Protein AF-A0A7W0TMD5-F1 (afdb_monomer_lite)

pLDDT: mean 91.56, std 9.15, range [47.81, 98.81]

Secondary structure (DSSP, 8-state):
---EEEEEEEEEEEEEEETTEEEEEEEEEEEEEETTEEEEEEEEEEEE-TTS-EEEEEEEEEEEETTEEEE-TT-EEBTTTB--EEEE-SS--TT-EE-S-EETTTEEEEEEEEEEEEEEEETTEEEEEEEEEEEEETTS-EEEEEEETTTEEEEEEETTS--EEE----TTTTPPPSPPPHHHHHHHHHHHHHHHHHHTT-HHHHHHHHHHHHHHHHHHHTTT--HHHHHHHHHHHHHHHHHHHTT-HHHHHHHHHHHHHHHHHHHTTTS-HHHHHHHHHHHHHHHHHHHHHTT-HHHHHHHHHHHHHHHHHHGGGS-HHHHHHHHHHHHHHHHHHHHT-HHHHHHHHHHHHHHHTT-

Foldseek 3Di:
DAKAKAKAWFPDWDWDDAPNDTATWTWIWIWIDDPNFTQKIKTWTWDADPLGWIWTQFIAMFGDDLLDGPDRQRGDGDPPQHHIWTLGDSDDDQQDWTWRDDRPPRWTKIKGWHDQFDWDQDQVGIFGRWIWIWMATNVRWIKIWIQTVQAGTAWIGGPVDPRIHGGHPDPPVLADEDADPPLLVLQQPCLVVQLVCLVVLVLVSNVVSLVVNVVSLVVVVVVPGGPVLNVQLVVLSVQLCVCSVVSPSLSNNVSSLSRNVSSLVSCSNHDPLLVSLLSNLLSLLSQLLSCLVVLSLSSLSRSLVVNVSSCSRHLVVDDPVLSVQLVVLSVQSNVCSVVSVSVSNNVSSVSNNVSSVVD

Structure (mmCIF, N/CA/C/O backbone):
data_AF-A0A7W0TMD5-F1
#
_entry.id   AF-A0A7W0TMD5-F1
#
loop_
_atom_site.group_PDB
_atom_site.id
_atom_site.type_symbol
_atom_site.label_atom_id
_atom_site.label_alt_id
_atom_site.label_comp_id
_atom_site.label_asym_id
_atom_site.label_entity_id
_atom_site.label_seq_id
_atom_site.pdbx_PDB_ins_code
_atom_site.Cartn_x
_atom_site.Cartn_y
_atom_site.Cartn_z
_atom_site.occupancy
_atom_site.B_iso_or_equiv
_atom_site.auth_seq_id
_atom_site.auth_comp_id
_atom_site.auth_asym_id
_atom_site.auth_atom_id
_atom_site.pdbx_PDB_model_num
ATOM 1 N N . MET A 1 1 ? -5.558 -6.470 -11.124 1.00 47.81 1 MET A N 1
ATOM 2 C CA . MET A 1 1 ? -5.382 -7.074 -9.778 1.00 47.81 1 MET A CA 1
ATOM 3 C C . MET A 1 1 ? -6.655 -6.779 -9.000 1.00 47.81 1 MET A C 1
ATOM 5 O O . MET A 1 1 ? -7.232 -5.728 -9.241 1.00 47.81 1 MET A O 1
ATOM 9 N N . ALA A 1 2 ? -7.114 -7.673 -8.121 1.00 64.50 2 ALA A N 1
ATOM 10 C CA . ALA A 1 2 ? -8.261 -7.370 -7.259 1.00 64.50 2 ALA A CA 1
ATOM 11 C C . ALA A 1 2 ? -7.989 -6.123 -6.393 1.00 64.50 2 ALA A C 1
ATOM 13 O O . ALA A 1 2 ? -6.827 -5.748 -6.212 1.00 64.50 2 ALA A O 1
ATOM 14 N N . LEU A 1 3 ? -9.053 -5.502 -5.880 1.00 73.88 3 LEU A N 1
ATOM 15 C CA . LEU A 1 3 ? -8.965 -4.416 -4.907 1.00 73.88 3 LEU A CA 1
ATOM 16 C C . LEU A 1 3 ? -8.062 -4.844 -3.732 1.00 73.88 3 LEU A C 1
ATOM 18 O O . LEU A 1 3 ? -8.216 -5.941 -3.189 1.00 73.88 3 LEU A O 1
ATOM 22 N N . ARG A 1 4 ? -7.092 -4.003 -3.371 1.00 78.31 4 ARG A N 1
ATOM 23 C CA . ARG A 1 4 ? -6.133 -4.222 -2.277 1.00 78.31 4 ARG A CA 1
ATOM 24 C C . ARG A 1 4 ? -6.164 -3.015 -1.363 1.00 78.31 4 ARG A C 1
ATOM 26 O O . ARG A 1 4 ? -5.978 -1.906 -1.845 1.00 78.31 4 ARG A O 1
ATOM 33 N N . HIS A 1 5 ? -6.302 -3.231 -0.061 1.00 81.81 5 HIS A N 1
ATOM 34 C CA . HIS A 1 5 ? -6.167 -2.169 0.932 1.00 81.81 5 HIS A CA 1
ATOM 35 C C . HIS A 1 5 ? -4.928 -2.396 1.791 1.00 81.81 5 HIS A C 1
ATOM 37 O O . HIS A 1 5 ? -4.563 -3.527 2.112 1.00 81.81 5 HIS A O 1
ATOM 43 N N . GLU A 1 6 ? -4.282 -1.308 2.179 1.00 83.31 6 GLU A N 1
ATOM 44 C CA . GLU A 1 6 ? -3.182 -1.304 3.129 1.00 83.31 6 GLU A CA 1
ATOM 45 C C . GLU A 1 6 ? -3.509 -0.358 4.275 1.00 83.31 6 GLU A C 1
ATOM 47 O O . GLU A 1 6 ? -3.942 0.766 4.045 1.00 83.31 6 GLU A O 1
ATOM 52 N N . ILE A 1 7 ? -3.268 -0.812 5.504 1.00 85.31 7 ILE A N 1
ATOM 53 C CA . ILE A 1 7 ? -3.429 -0.008 6.714 1.00 85.31 7 ILE A CA 1
ATOM 54 C C . ILE A 1 7 ? -2.076 0.020 7.408 1.00 85.31 7 ILE A C 1
ATOM 56 O O . ILE A 1 7 ? -1.531 -1.027 7.753 1.00 85.31 7 ILE A O 1
ATOM 60 N N . THR A 1 8 ? -1.503 1.207 7.578 1.00 86.50 8 THR A N 1
ATOM 61 C CA . THR A 1 8 ? -0.193 1.385 8.211 1.00 86.50 8 THR A CA 1
ATOM 62 C C . THR A 1 8 ? -0.264 2.462 9.274 1.00 86.50 8 THR A C 1
ATOM 64 O O . THR A 1 8 ? -0.672 3.588 9.008 1.00 86.50 8 THR A O 1
ATOM 67 N N . LEU A 1 9 ? 0.188 2.140 10.484 1.00 87.69 9 LEU A N 1
ATOM 68 C CA . LEU A 1 9 ? 0.349 3.140 11.529 1.00 87.69 9 LEU A CA 1
ATOM 69 C C . LEU A 1 9 ? 1.502 4.084 11.162 1.00 87.69 9 LEU A C 1
ATOM 71 O O . LEU A 1 9 ? 2.642 3.648 10.998 1.00 87.69 9 LEU A O 1
ATOM 75 N N . LEU A 1 10 ? 1.215 5.379 11.068 1.00 89.69 10 LEU A N 1
ATOM 76 C CA . LEU A 1 10 ? 2.234 6.398 10.868 1.00 89.69 10 LEU A CA 1
ATOM 77 C C . LEU A 1 10 ? 2.917 6.736 12.203 1.00 89.69 10 LEU A C 1
ATOM 79 O O . LEU A 1 10 ? 2.299 6.660 13.266 1.00 89.69 10 LEU A O 1
ATOM 83 N N . PRO A 1 11 ? 4.184 7.179 12.177 1.00 84.44 11 PRO A N 1
ATOM 84 C CA . PRO A 1 11 ? 4.901 7.577 13.390 1.00 84.44 11 PRO A CA 1
ATOM 85 C C . PRO A 1 11 ? 4.429 8.924 13.977 1.00 84.44 11 PRO A C 1
ATOM 87 O O . PRO A 1 11 ? 4.961 9.392 14.986 1.00 84.44 11 PRO A O 1
ATOM 90 N N . GLU A 1 12 ? 3.467 9.584 13.332 1.00 89.44 12 GLU A N 1
ATOM 91 C CA . GLU A 1 12 ? 2.898 10.858 13.760 1.00 89.44 12 GLU A CA 1
ATOM 92 C C . GLU A 1 12 ? 1.835 10.681 14.855 1.00 89.44 12 GLU A C 1
ATOM 94 O O . GLU A 1 12 ? 1.090 9.703 14.892 1.00 89.44 12 GLU A O 1
ATOM 99 N N . ILE A 1 13 ? 1.741 11.691 15.721 1.00 95.19 13 ILE A N 1
ATOM 100 C CA . ILE A 1 13 ? 0.617 11.898 16.631 1.00 95.19 13 ILE A CA 1
ATOM 101 C C . ILE A 1 13 ? -0.061 13.210 16.246 1.00 95.19 13 ILE A C 1
ATOM 103 O O . ILE A 1 13 ? 0.602 14.249 16.181 1.00 95.19 13 ILE A O 1
ATOM 107 N N . LYS A 1 14 ? -1.382 13.179 16.052 1.00 96.88 14 LYS A N 1
ATOM 108 C CA . LYS A 1 14 ? -2.195 14.376 15.813 1.00 96.88 14 LYS A CA 1
ATOM 109 C C . LYS A 1 14 ? -2.975 14.718 17.077 1.00 96.88 14 LYS A C 1
ATOM 111 O O . LYS A 1 14 ? -3.795 13.931 17.541 1.00 96.88 14 LYS A O 1
ATOM 116 N N . THR A 1 15 ? -2.735 15.895 17.647 1.00 97.94 15 THR A N 1
ATOM 117 C CA . THR A 1 15 ? -3.524 16.384 18.787 1.00 97.94 15 THR A CA 1
ATOM 118 C C . THR A 1 15 ? -4.788 17.083 18.282 1.00 97.94 15 THR A C 1
ATOM 120 O O . THR A 1 15 ? -4.703 18.043 17.514 1.00 97.94 15 THR A O 1
ATOM 123 N N . ILE A 1 16 ? -5.958 16.624 18.728 1.00 97.69 16 ILE A N 1
ATOM 124 C CA . ILE A 1 16 ? -7.273 17.161 18.354 1.00 97.69 16 ILE A CA 1
ATOM 125 C C . ILE A 1 16 ? -7.963 17.738 19.595 1.00 97.69 16 ILE A C 1
ATOM 127 O O . ILE A 1 16 ? -7.985 17.120 20.661 1.00 97.69 16 ILE A O 1
ATOM 131 N N . GLU A 1 17 ? -8.534 18.940 19.467 1.00 96.88 17 GLU A N 1
ATOM 132 C CA . GLU A 1 17 ? -9.318 19.555 20.540 1.00 96.88 17 GLU A CA 1
ATOM 133 C C . GLU A 1 17 ? -10.761 19.032 20.525 1.00 96.88 17 GLU A C 1
ATOM 135 O O . GLU A 1 17 ? -11.485 19.205 19.547 1.00 96.88 17 GLU A O 1
ATOM 140 N N . TRP A 1 18 ? -11.210 18.466 21.644 1.00 95.06 18 TRP A N 1
ATOM 141 C CA . TRP A 1 18 ? -12.589 18.034 21.851 1.00 95.06 18 TRP A CA 1
ATOM 142 C C . TRP A 1 18 ? -13.105 18.520 23.209 1.00 95.06 18 TRP A C 1
ATOM 144 O O . TRP A 1 18 ? -12.495 18.268 24.245 1.00 95.06 18 TRP A O 1
ATOM 154 N N . GLU A 1 19 ? -14.210 19.272 23.209 1.00 94.44 19 GLU A N 1
ATOM 155 C CA . GLU A 1 19 ? -14.839 19.847 24.416 1.00 94.44 19 GLU A CA 1
ATOM 156 C C . GLU A 1 19 ? -13.867 20.584 25.370 1.00 94.44 19 GLU A C 1
ATOM 158 O O . GLU A 1 19 ? -14.009 20.565 26.596 1.00 94.44 19 GLU A O 1
ATOM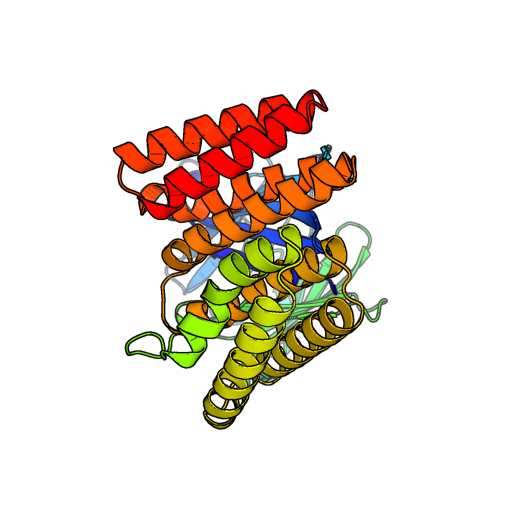 163 N N . GLY A 1 20 ? -12.871 21.279 24.809 1.00 93.88 20 GLY A N 1
ATOM 164 C CA . GLY A 1 20 ? -11.856 22.017 25.570 1.00 93.88 20 GLY A CA 1
ATOM 165 C C . GLY A 1 20 ? -10.752 21.143 26.179 1.00 93.88 20 GLY A C 1
ATOM 166 O O . GLY A 1 20 ? -9.953 21.639 26.979 1.00 93.88 20 GLY A O 1
ATOM 167 N N . GLN A 1 21 ? -10.696 19.861 25.818 1.00 94.50 21 GLN A N 1
ATOM 168 C CA . GLN A 1 21 ? -9.595 18.946 26.102 1.00 94.50 21 GLN A CA 1
ATOM 169 C C . GLN A 1 21 ? -8.766 18.713 24.840 1.00 94.50 21 GLN A C 1
ATOM 171 O O . GLN A 1 21 ? -9.285 18.763 23.732 1.00 94.50 21 GLN A O 1
ATOM 176 N N . GLN A 1 22 ? -7.472 18.465 25.017 1.00 96.94 22 GLN A N 1
ATOM 177 C CA . GLN A 1 22 ? -6.571 18.065 23.938 1.00 96.94 22 GLN A CA 1
ATOM 178 C C . GLN A 1 22 ? -6.421 16.545 24.004 1.00 96.94 22 GLN A C 1
ATOM 180 O O . GLN A 1 22 ? -6.059 16.025 25.063 1.00 96.94 22 GLN A O 1
ATOM 185 N N . VAL A 1 23 ? -6.728 15.856 22.909 1.00 97.69 23 VAL A N 1
ATOM 186 C CA . VAL A 1 23 ? -6.626 14.401 22.790 1.00 97.69 23 VAL A CA 1
ATOM 187 C C . VAL A 1 23 ? -5.563 14.080 21.753 1.00 97.69 23 VAL A C 1
ATOM 189 O O . VAL A 1 23 ? -5.672 14.496 20.602 1.00 97.69 23 VAL A O 1
ATOM 192 N N . ASP A 1 24 ? -4.534 13.350 22.168 1.00 98.06 24 ASP A N 1
ATOM 193 C CA . ASP A 1 24 ? -3.530 12.824 21.250 1.00 98.06 24 ASP A CA 1
ATOM 194 C C . ASP A 1 24 ? -4.100 11.594 20.541 1.00 98.06 24 ASP A C 1
ATOM 196 O O . ASP A 1 24 ? -4.539 10.641 21.188 1.00 98.06 24 ASP A O 1
ATOM 200 N N . THR A 1 25 ? -4.096 11.633 19.212 1.00 98.31 25 THR A N 1
ATOM 201 C CA . THR A 1 25 ? -4.543 10.537 18.351 1.00 98.31 25 THR A CA 1
ATOM 202 C C . THR A 1 25 ? -3.364 9.936 17.605 1.00 98.31 25 THR A C 1
ATOM 204 O O . THR A 1 25 ? -2.443 10.648 17.193 1.00 98.31 25 THR A O 1
ATOM 207 N N . VAL A 1 26 ? -3.391 8.617 17.439 1.00 96.44 26 VAL A N 1
ATOM 208 C CA . VAL A 1 26 ? -2.511 7.936 16.493 1.00 96.44 26 VAL A CA 1
ATOM 209 C C . VAL A 1 26 ? -3.035 8.156 15.080 1.00 96.44 26 VAL A C 1
ATOM 211 O O . VAL A 1 26 ? -4.249 8.215 14.879 1.00 96.44 26 VAL A O 1
ATOM 214 N N . VAL A 1 27 ? -2.122 8.276 14.118 1.00 95.69 27 VAL A N 1
ATOM 215 C CA . VAL A 1 27 ? -2.473 8.442 12.706 1.00 95.69 27 VAL A CA 1
ATOM 216 C C . VAL A 1 27 ? -2.318 7.104 11.994 1.00 95.69 27 VAL A C 1
ATOM 218 O O . VAL A 1 27 ? -1.208 6.588 11.880 1.00 95.69 27 VAL A O 1
ATOM 221 N N . SER A 1 28 ? -3.418 6.538 11.516 1.00 92.75 28 SER A N 1
ATOM 222 C CA . SER A 1 28 ? -3.414 5.376 10.629 1.00 92.75 28 SER A CA 1
ATOM 223 C C . SER A 1 28 ? -3.526 5.863 9.190 1.00 92.75 28 SER A C 1
ATOM 225 O O . SER A 1 28 ? -4.313 6.754 8.910 1.00 92.75 28 SER A O 1
ATOM 227 N N . GLN A 1 29 ? -2.711 5.334 8.285 1.00 93.19 29 GLN A N 1
ATOM 228 C CA . GLN A 1 29 ? -2.860 5.578 6.859 1.00 93.19 29 GLN A CA 1
ATOM 229 C C . GLN A 1 29 ? -3.544 4.380 6.218 1.00 93.19 29 GLN A C 1
ATOM 231 O O . GLN A 1 29 ? -2.963 3.292 6.176 1.00 93.19 29 GLN A O 1
ATOM 236 N N . PHE A 1 30 ? -4.738 4.606 5.691 1.00 91.38 30 PHE A N 1
ATOM 237 C CA . PHE A 1 30 ? -5.419 3.705 4.783 1.00 91.38 30 PHE A CA 1
ATOM 238 C C . PHE A 1 30 ? -5.021 4.036 3.340 1.00 91.38 30 PHE A C 1
ATOM 240 O O . PHE A 1 30 ? -4.861 5.198 2.954 1.00 91.38 30 PHE A O 1
ATOM 247 N N . THR A 1 31 ? -4.785 3.016 2.523 1.00 90.75 31 THR A N 1
ATOM 248 C CA . THR A 1 31 ? -4.547 3.188 1.088 1.00 90.75 31 THR A CA 1
ATOM 249 C C . THR A 1 31 ? -5.240 2.084 0.318 1.00 90.75 31 THR A C 1
ATOM 251 O O . THR A 1 31 ? -4.939 0.907 0.529 1.00 90.75 31 THR A O 1
ATOM 254 N N . ALA A 1 32 ? -6.135 2.464 -0.589 1.00 89.38 32 ALA A N 1
ATOM 255 C CA . ALA A 1 32 ? -6.831 1.543 -1.470 1.00 89.38 32 ALA A CA 1
ATOM 256 C C . ALA A 1 32 ? -6.209 1.545 -2.864 1.00 89.38 32 ALA A C 1
ATOM 258 O O . ALA A 1 32 ? -5.913 2.600 -3.429 1.00 89.38 32 ALA A O 1
ATOM 259 N N . TYR A 1 33 ? -6.059 0.353 -3.434 1.00 85.88 33 TYR A N 1
ATOM 260 C CA . TYR A 1 33 ? -5.551 0.140 -4.778 1.00 85.88 33 TYR A CA 1
ATOM 261 C C . TYR A 1 33 ? -6.511 -0.717 -5.598 1.00 85.88 33 TYR A C 1
ATOM 263 O O . TYR A 1 33 ? -6.947 -1.769 -5.138 1.00 85.88 33 TYR A O 1
ATOM 271 N N . GLY A 1 34 ? -6.761 -0.335 -6.847 1.00 83.69 34 GLY A N 1
ATOM 272 C CA . GLY A 1 34 ? -7.527 -1.113 -7.819 1.00 83.69 34 GLY A CA 1
ATOM 273 C C . GLY A 1 34 ? -6.759 -1.222 -9.124 1.00 83.69 34 GLY A C 1
ATOM 274 O O . GLY A 1 34 ? -6.294 -0.218 -9.658 1.00 83.69 34 GLY A O 1
ATOM 275 N N . ASP A 1 35 ? -6.584 -2.445 -9.628 1.00 78.38 35 ASP A N 1
ATOM 276 C CA . ASP A 1 35 ? -5.813 -2.701 -10.852 1.00 78.38 35 ASP A CA 1
ATOM 277 C C . ASP A 1 35 ? -4.419 -2.043 -10.866 1.00 78.38 35 ASP A C 1
ATOM 279 O O . ASP A 1 35 ? -3.957 -1.552 -11.891 1.00 78.38 35 ASP A O 1
ATOM 283 N N . GLY A 1 36 ? -3.743 -2.055 -9.712 1.00 76.44 36 GLY A N 1
ATOM 284 C CA . GLY A 1 36 ? -2.403 -1.481 -9.544 1.00 76.44 36 GLY A CA 1
ATOM 285 C C . GLY A 1 36 ? -2.378 0.038 -9.353 1.00 76.44 36 GLY A C 1
ATOM 286 O O . GLY A 1 36 ? -1.303 0.601 -9.191 1.00 76.44 36 GLY A O 1
ATOM 287 N N . ARG A 1 37 ? -3.536 0.706 -9.327 1.00 82.94 37 ARG A N 1
ATOM 288 C CA . ARG A 1 37 ? -3.647 2.162 -9.174 1.00 82.94 37 ARG A CA 1
ATOM 289 C C . ARG A 1 37 ? -4.124 2.540 -7.788 1.00 82.94 37 ARG A C 1
ATOM 291 O O . ARG A 1 37 ? -5.027 1.889 -7.276 1.00 82.94 37 ARG A O 1
ATOM 298 N N . VAL A 1 38 ? -3.588 3.622 -7.230 1.00 91.06 38 VAL A N 1
ATOM 299 C CA . VAL A 1 38 ? -4.143 4.246 -6.022 1.00 91.06 38 VAL A CA 1
ATOM 300 C C . VAL A 1 38 ? -5.541 4.776 -6.336 1.00 91.06 38 VAL A C 1
ATOM 302 O O . VAL A 1 38 ? -5.717 5.542 -7.284 1.00 91.06 38 VAL A O 1
ATOM 305 N N . LEU A 1 39 ? -6.518 4.348 -5.545 1.00 92.94 39 LEU A N 1
ATOM 306 C CA . LEU A 1 39 ? -7.898 4.829 -5.578 1.00 92.94 39 LEU A CA 1
ATOM 307 C C . LEU A 1 39 ? -8.149 5.832 -4.456 1.00 92.94 39 LEU A C 1
ATOM 309 O O . LEU A 1 39 ? -8.860 6.810 -4.652 1.00 92.94 39 LEU A O 1
ATOM 313 N N . GLU A 1 40 ? -7.532 5.606 -3.300 1.00 94.19 40 GLU A N 1
ATOM 314 C CA . GLU A 1 40 ? -7.742 6.418 -2.110 1.00 94.19 40 GLU A CA 1
ATOM 315 C C . GLU A 1 40 ? -6.502 6.392 -1.220 1.00 94.19 40 GLU A C 1
ATOM 317 O O . GLU A 1 40 ? -5.851 5.352 -1.073 1.00 94.19 40 GLU A O 1
ATOM 322 N N . VAL A 1 41 ? -6.199 7.531 -0.602 1.00 95.69 41 VAL A N 1
ATOM 323 C CA . VAL A 1 41 ? -5.311 7.621 0.558 1.00 95.69 41 VAL A CA 1
ATOM 324 C C . VAL A 1 41 ? -6.055 8.383 1.648 1.00 95.69 41 VAL A C 1
ATOM 326 O O . VAL A 1 41 ? -6.374 9.556 1.462 1.00 95.69 41 VAL A O 1
ATOM 329 N N . ALA A 1 42 ? -6.272 7.750 2.796 1.00 95.56 42 ALA A N 1
ATOM 330 C CA . ALA A 1 42 ? -6.864 8.393 3.962 1.00 95.56 42 ALA A CA 1
ATOM 331 C C . ALA A 1 42 ? -5.891 8.378 5.147 1.00 95.56 42 ALA A C 1
ATOM 333 O O . ALA A 1 42 ? -5.074 7.466 5.308 1.00 95.56 42 ALA A O 1
ATOM 334 N N . ARG A 1 43 ? -5.927 9.440 5.954 1.00 97.12 43 ARG A N 1
ATOM 335 C CA . ARG A 1 43 ? -5.261 9.514 7.260 1.00 97.12 43 ARG A CA 1
ATOM 336 C C . ARG A 1 43 ? -6.317 9.563 8.350 1.00 97.12 43 ARG A C 1
ATOM 338 O O . ARG A 1 43 ? -6.880 10.626 8.595 1.00 97.12 43 ARG A O 1
ATOM 345 N N . ASP A 1 44 ? -6.511 8.442 9.021 1.00 96.19 44 ASP A N 1
ATOM 346 C CA . ASP A 1 44 ? -7.482 8.236 10.085 1.00 96.19 44 ASP A CA 1
ATOM 347 C C . ASP A 1 44 ? -6.890 8.564 11.461 1.00 96.19 44 ASP A C 1
ATOM 349 O O . ASP A 1 44 ? -5.741 8.219 11.771 1.00 96.19 44 ASP A O 1
ATOM 353 N N . PHE A 1 45 ? -7.684 9.188 12.329 1.00 98.00 45 PHE A N 1
ATOM 354 C CA . PHE A 1 45 ? -7.259 9.617 13.662 1.00 98.00 45 PHE A CA 1
ATOM 355 C C . PHE A 1 45 ? -7.956 8.808 14.755 1.00 98.00 45 PHE A C 1
ATOM 357 O O . PHE A 1 45 ? -9.153 8.969 14.992 1.00 98.00 45 PHE A O 1
ATOM 364 N N . PHE A 1 46 ? -7.205 7.985 15.491 1.00 97.12 46 PHE A N 1
ATOM 365 C CA . PHE A 1 46 ? -7.763 7.136 16.551 1.00 97.12 46 PHE A CA 1
ATOM 366 C C . PHE A 1 46 ? -7.204 7.463 17.937 1.00 97.12 46 PHE A C 1
ATOM 368 O O . PHE A 1 46 ? -6.022 7.765 18.095 1.00 97.12 46 PHE A O 1
ATOM 375 N N . ALA A 1 47 ? -8.029 7.327 18.975 1.00 97.19 47 ALA A N 1
ATOM 376 C CA . ALA A 1 47 ? -7.583 7.313 20.369 1.00 97.19 47 ALA A CA 1
ATOM 377 C C . ALA A 1 47 ? -8.256 6.182 21.151 1.00 97.19 47 ALA A C 1
ATOM 379 O O . ALA A 1 47 ? -9.413 5.845 20.911 1.00 97.19 47 ALA A O 1
ATOM 380 N N . GLN A 1 48 ? -7.540 5.610 22.119 1.00 95.50 48 GLN A N 1
ATOM 381 C CA . GLN A 1 48 ? -8.071 4.567 22.993 1.00 95.50 48 GLN A CA 1
ATOM 382 C C . GLN A 1 48 ? -8.353 5.127 24.390 1.00 95.50 48 GLN A C 1
ATOM 384 O O . GLN A 1 48 ? -7.497 5.770 24.997 1.00 95.50 48 GLN A O 1
ATOM 389 N N . ALA A 1 49 ? -9.557 4.875 24.899 1.00 95.44 49 ALA A N 1
ATOM 390 C CA . ALA A 1 49 ? -9.960 5.246 26.249 1.00 95.44 49 ALA A CA 1
ATOM 391 C C . ALA A 1 49 ? -9.449 4.239 27.298 1.00 95.44 49 ALA A C 1
ATOM 393 O O . ALA A 1 49 ? -9.139 3.090 26.987 1.00 95.44 49 ALA A O 1
ATOM 394 N N . ASP A 1 50 ? -9.424 4.654 28.570 1.00 95.88 50 ASP A N 1
ATOM 395 C CA . ASP A 1 50 ? -8.960 3.830 29.702 1.00 95.88 50 ASP A CA 1
ATOM 396 C C . ASP A 1 50 ? -9.747 2.518 29.887 1.00 95.88 50 ASP A C 1
ATOM 398 O O . ASP A 1 50 ? -9.249 1.571 30.498 1.00 95.88 50 ASP A O 1
ATOM 402 N N . ASP A 1 51 ? -10.989 2.462 29.400 1.00 95.88 51 ASP A N 1
ATOM 403 C CA . ASP A 1 51 ? -11.818 1.255 29.440 1.00 95.88 51 ASP A CA 1
ATOM 404 C C . ASP A 1 51 ? -11.506 0.262 28.310 1.00 95.88 51 ASP A C 1
ATOM 406 O O . ASP A 1 51 ? -12.001 -0.862 28.348 1.00 95.88 51 ASP A O 1
ATOM 410 N N . GLY A 1 52 ? -10.655 0.645 27.353 1.00 94.19 52 GLY A N 1
ATOM 411 C CA . GLY A 1 52 ? -10.253 -0.152 26.197 1.00 94.19 52 GLY A CA 1
ATOM 412 C C . GLY A 1 52 ? -11.021 0.157 24.912 1.00 94.19 52 GLY A C 1
ATOM 413 O O . GLY A 1 52 ? -10.638 -0.364 23.865 1.00 94.19 52 GLY A O 1
ATOM 414 N N . SER A 1 53 ? -12.060 1.002 24.955 1.00 95.06 53 SER A N 1
ATOM 415 C CA . SER A 1 53 ? -12.803 1.396 23.755 1.00 95.06 53 SER A CA 1
ATOM 416 C C . SER A 1 53 ? -11.941 2.271 22.847 1.00 95.06 53 SER A C 1
ATOM 418 O O . SER A 1 53 ? -11.187 3.127 23.318 1.00 95.06 53 SER A O 1
ATOM 420 N N . VAL A 1 54 ? -12.038 2.050 21.539 1.00 95.44 54 VAL A N 1
ATOM 421 C CA . VAL A 1 54 ? -11.327 2.828 20.523 1.00 95.44 54 VAL A CA 1
ATOM 422 C C . VAL A 1 54 ? -12.301 3.810 19.891 1.00 95.44 54 VAL A C 1
ATOM 424 O O . VAL A 1 54 ? -13.418 3.453 19.508 1.00 95.44 54 VAL A O 1
ATOM 427 N N . TRP A 1 55 ? -11.859 5.055 19.801 1.00 97.12 55 TRP A N 1
ATOM 428 C CA . TRP A 1 55 ? -12.617 6.193 19.316 1.00 97.12 55 TRP A CA 1
ATOM 429 C C . TRP A 1 55 ? -11.976 6.747 18.054 1.00 97.12 55 TRP A C 1
ATOM 431 O O . TRP A 1 55 ? -10.757 6.908 17.991 1.00 97.12 55 TRP A O 1
ATOM 441 N N . TYR A 1 56 ? -12.820 7.059 17.083 1.00 97.19 56 TYR A N 1
ATOM 442 C CA . TYR A 1 56 ? -12.474 7.649 15.809 1.00 97.19 56 TYR A CA 1
ATOM 443 C C . TYR A 1 56 ? -12.743 9.152 15.848 1.00 97.19 56 TYR A C 1
ATOM 445 O O . TYR A 1 56 ? -13.838 9.603 16.196 1.00 97.19 56 TYR A O 1
ATOM 453 N N . PHE A 1 57 ? -11.706 9.932 15.568 1.00 98.00 57 PHE A N 1
ATOM 454 C CA . PHE A 1 57 ? -11.710 11.392 15.621 1.00 98.00 57 PHE A CA 1
ATOM 455 C C . PHE A 1 57 ? -11.803 12.029 14.228 1.00 98.00 57 PHE A C 1
ATOM 457 O O . PHE A 1 57 ? -11.770 13.259 14.133 1.00 98.00 57 PHE A O 1
ATOM 464 N N . GLY A 1 58 ? -11.958 11.210 13.189 1.00 97.12 58 GLY A N 1
ATOM 465 C CA . GLY A 1 58 ? -12.119 11.613 11.800 1.00 97.12 58 GLY A CA 1
ATOM 466 C C . GLY A 1 58 ? -10.907 11.292 10.937 1.00 97.12 58 GLY A C 1
ATOM 467 O O . GLY A 1 58 ? -9.972 10.628 11.384 1.00 97.12 58 GLY A O 1
ATOM 468 N N . GLU A 1 59 ? -10.924 11.820 9.723 1.00 96.75 59 GLU A N 1
ATOM 469 C CA . GLU A 1 59 ? -10.012 11.479 8.635 1.00 96.75 59 GLU A CA 1
ATOM 470 C C . GLU A 1 59 ? -9.714 12.678 7.741 1.00 96.75 59 GLU A C 1
ATOM 472 O O . GLU A 1 59 ? -10.535 13.583 7.579 1.00 96.75 59 GLU A O 1
ATOM 477 N N . ASP A 1 60 ? -8.531 12.649 7.132 1.00 97.19 60 ASP A N 1
ATOM 478 C CA . ASP A 1 60 ? -8.202 13.439 5.948 1.00 97.19 60 ASP A CA 1
ATOM 479 C C . ASP A 1 60 ? -8.125 12.481 4.738 1.00 97.19 60 ASP A C 1
ATOM 481 O O . ASP A 1 60 ? -7.191 11.680 4.663 1.00 97.19 60 ASP A O 1
ATOM 485 N N . VAL A 1 61 ? -9.095 12.564 3.818 1.00 96.38 61 VAL A N 1
ATOM 486 C CA . VAL A 1 61 ? -9.284 11.642 2.675 1.00 96.38 61 VAL A CA 1
ATOM 487 C C . VAL A 1 61 ? -8.902 12.308 1.356 1.00 96.38 61 VAL A C 1
ATOM 489 O O . VAL A 1 61 ? -9.290 13.446 1.079 1.00 96.38 61 VAL A O 1
ATOM 492 N N . GLU A 1 62 ? -8.181 11.578 0.512 1.00 97.44 62 GLU A N 1
ATOM 493 C CA . GLU A 1 62 ? -7.856 11.944 -0.864 1.00 97.44 62 GLU A CA 1
ATOM 494 C C . GLU A 1 62 ? -8.327 10.835 -1.814 1.00 97.44 62 GLU A C 1
ATOM 496 O O . GLU A 1 62 ? -7.733 9.756 -1.851 1.00 97.44 62 GLU A O 1
ATOM 501 N N . ASN A 1 63 ? -9.374 11.115 -2.598 1.00 95.62 63 ASN A N 1
ATOM 502 C CA . ASN A 1 63 ? -9.927 10.188 -3.586 1.00 95.62 63 ASN A CA 1
ATOM 503 C C . ASN A 1 63 ? -9.364 10.477 -4.974 1.00 95.62 63 ASN A C 1
ATOM 505 O O . ASN A 1 63 ? -9.336 11.628 -5.424 1.00 95.62 63 ASN A O 1
ATOM 509 N N . TYR A 1 64 ? -8.963 9.426 -5.679 1.00 95.31 64 TYR A N 1
ATOM 510 C CA . TYR A 1 64 ? -8.273 9.518 -6.955 1.00 95.31 64 TYR A CA 1
ATOM 511 C C . TYR A 1 64 ? -9.087 8.890 -8.087 1.00 95.31 64 TYR A C 1
ATOM 513 O O . TYR A 1 64 ? -9.576 7.766 -7.992 1.00 95.31 64 TYR A O 1
ATOM 521 N N . VAL A 1 65 ? -9.173 9.607 -9.207 1.00 93.69 65 VAL A N 1
ATOM 522 C CA . VAL A 1 65 ? -9.678 9.088 -10.482 1.00 93.69 65 VAL A CA 1
ATOM 523 C C . VAL A 1 65 ? -8.592 9.302 -11.518 1.00 93.69 65 VAL A C 1
ATOM 525 O O . VAL A 1 65 ? -8.122 10.423 -11.709 1.00 93.69 65 VAL A O 1
ATOM 528 N N . ASP A 1 66 ? -8.171 8.217 -12.168 1.00 90.81 66 ASP A N 1
ATOM 529 C CA . ASP A 1 66 ? -7.119 8.249 -13.189 1.00 90.81 66 ASP A CA 1
ATOM 530 C C . ASP A 1 66 ? -5.832 8.950 -12.691 1.00 90.81 66 ASP A C 1
ATOM 532 O O . ASP A 1 66 ? -5.232 9.762 -13.390 1.00 90.81 66 ASP A O 1
ATOM 536 N N . GLY A 1 67 ? -5.438 8.684 -11.436 1.00 90.00 67 GLY A N 1
ATOM 537 C CA . GLY A 1 67 ? -4.235 9.247 -10.805 1.00 90.00 67 GLY A CA 1
ATOM 538 C C . GLY A 1 67 ? -4.335 10.723 -10.393 1.00 90.00 67 GLY A C 1
ATOM 539 O O . GLY A 1 67 ? -3.412 11.266 -9.780 1.00 90.00 67 GLY A O 1
ATOM 540 N N . VAL A 1 68 ? -5.455 11.385 -10.683 1.00 93.19 68 VAL A N 1
ATOM 541 C CA . VAL A 1 68 ? -5.724 12.779 -10.317 1.00 93.19 68 VAL A CA 1
ATOM 542 C C . VAL A 1 68 ? -6.588 12.818 -9.063 1.00 93.19 68 VAL A C 1
ATOM 544 O O . VAL A 1 68 ? -7.549 12.062 -8.952 1.00 93.19 68 VAL A O 1
ATOM 547 N N . LEU A 1 69 ? -6.267 13.724 -8.132 1.00 95.00 69 LEU A N 1
ATOM 548 C CA . LEU A 1 69 ? -7.129 14.009 -6.984 1.00 95.00 69 LEU A CA 1
ATOM 549 C C . LEU A 1 69 ? -8.484 14.519 -7.494 1.00 95.00 69 LEU A C 1
ATOM 551 O O . LEU A 1 69 ? -8.566 15.622 -8.041 1.00 95.00 69 LEU A O 1
ATOM 555 N N . ASP A 1 70 ? -9.526 13.719 -7.317 1.00 96.69 70 ASP A N 1
ATOM 556 C CA . ASP A 1 70 ? -10.886 14.040 -7.741 1.00 96.69 70 ASP A CA 1
ATOM 557 C C . ASP A 1 70 ? -11.599 14.870 -6.671 1.00 96.69 70 ASP A C 1
ATOM 559 O O . ASP A 1 70 ? -12.096 15.969 -6.935 1.00 96.69 70 ASP A O 1
ATOM 563 N N . ASN A 1 71 ? -11.601 14.373 -5.434 1.00 96.06 71 ASN A N 1
ATOM 564 C CA . ASN A 1 71 ? -12.259 15.014 -4.305 1.00 96.06 71 ASN A CA 1
ATOM 565 C C . ASN A 1 71 ? -11.618 14.596 -2.967 1.00 96.06 71 ASN A C 1
ATOM 567 O O . ASN A 1 71 ? -10.696 13.785 -2.918 1.00 96.06 71 ASN A O 1
ATOM 571 N N . THR A 1 72 ? -12.114 15.188 -1.883 1.00 96.44 72 THR A N 1
ATOM 572 C CA . THR A 1 72 ? -11.748 14.844 -0.499 1.00 96.44 72 THR A CA 1
ATOM 573 C C . THR A 1 72 ? -12.993 14.458 0.304 1.00 96.44 72 THR A C 1
ATOM 575 O O . THR A 1 72 ? -13.074 14.740 1.504 1.00 96.44 72 THR A O 1
ATOM 578 N N . ASP A 1 73 ? -14.019 13.939 -0.379 1.00 92.81 73 ASP A N 1
ATOM 579 C CA . ASP A 1 73 ? -15.248 13.465 0.254 1.00 92.81 73 ASP A CA 1
ATOM 580 C C . ASP A 1 73 ? -14.893 12.336 1.233 1.00 92.81 73 ASP A C 1
ATOM 582 O O . ASP A 1 73 ? -13.984 11.554 0.973 1.00 92.81 73 ASP A O 1
ATOM 586 N N . GLY A 1 74 ? -15.556 12.315 2.389 1.00 90.19 74 GLY A N 1
ATOM 587 C CA . GLY A 1 74 ? -15.132 11.531 3.556 1.00 90.19 74 GLY A CA 1
ATOM 588 C C . GLY A 1 74 ? -14.434 12.398 4.603 1.00 90.19 74 GLY A C 1
ATOM 589 O O . GLY A 1 74 ? -14.784 12.336 5.763 1.00 90.19 74 GLY A O 1
ATOM 590 N N . THR A 1 75 ? -13.600 13.375 4.223 1.00 96.06 75 THR A N 1
ATOM 591 C CA . THR A 1 75 ? -12.844 14.190 5.203 1.00 96.06 75 THR A CA 1
ATOM 592 C C . THR A 1 75 ? -13.726 14.865 6.266 1.00 96.06 75 THR A C 1
ATOM 594 O O . THR A 1 75 ? -14.513 15.776 5.969 1.00 96.06 75 THR A O 1
ATOM 597 N N . TRP A 1 76 ? -13.503 14.524 7.535 1.00 97.00 76 TRP A N 1
ATOM 598 C CA . TRP A 1 76 ? -14.158 15.144 8.686 1.00 97.00 76 TRP A CA 1
ATOM 599 C C . TRP A 1 76 ? -13.251 15.139 9.918 1.00 97.00 76 TRP A C 1
ATOM 601 O O . TRP A 1 76 ? -12.353 14.316 10.041 1.00 97.00 76 TRP A O 1
ATOM 611 N N . LEU A 1 77 ? -13.464 16.070 10.855 1.00 97.38 77 LEU A N 1
ATOM 612 C CA . LEU A 1 77 ? -12.688 16.113 12.099 1.00 97.38 77 LEU A CA 1
ATOM 613 C C . LEU A 1 77 ? -13.562 16.372 13.327 1.00 97.38 77 LEU A C 1
ATOM 615 O O . LEU A 1 77 ? -14.362 17.318 13.368 1.00 97.38 77 LEU A O 1
ATOM 619 N N . ALA A 1 78 ? -13.347 15.583 14.376 1.00 96.75 78 ALA A N 1
ATOM 620 C CA . ALA A 1 78 ? -13.943 15.798 15.684 1.00 96.75 78 ALA A CA 1
ATOM 621 C C . ALA A 1 78 ? -13.634 17.211 16.218 1.00 96.75 78 ALA A C 1
ATOM 623 O O . ALA A 1 78 ? -12.553 17.767 16.019 1.00 96.75 78 ALA A O 1
ATOM 624 N N . GLY A 1 79 ? -14.617 17.831 16.873 1.00 94.69 79 GLY A N 1
ATOM 625 C CA . GLY A 1 79 ? -14.528 19.201 17.400 1.00 94.69 79 GLY A CA 1
ATOM 626 C C . GLY A 1 79 ? -14.749 20.305 16.364 1.00 94.69 79 GLY A C 1
ATOM 627 O O . GLY A 1 79 ? -15.210 21.390 16.729 1.00 94.69 79 GLY A O 1
ATOM 628 N N . LYS A 1 80 ? -14.497 20.034 15.079 1.00 95.25 80 LYS A N 1
ATOM 629 C CA . LYS A 1 80 ? -14.789 20.947 13.966 1.00 95.25 80 LYS A CA 1
ATOM 630 C C . LYS A 1 80 ? -16.134 20.627 13.318 1.00 95.25 80 LYS A C 1
ATOM 632 O O . LYS A 1 80 ? -16.980 21.514 13.210 1.00 95.25 80 LYS A O 1
ATOM 637 N N . ASP A 1 81 ? -16.307 19.379 12.901 1.00 96.12 81 ASP A N 1
ATOM 638 C CA . ASP A 1 81 ? -17.423 18.942 12.063 1.00 96.12 81 ASP A CA 1
ATOM 639 C C . ASP A 1 81 ? -18.472 18.170 12.888 1.00 96.12 81 ASP A C 1
ATOM 641 O O . ASP A 1 81 ? -19.674 18.291 12.645 1.00 96.12 81 ASP A O 1
ATOM 645 N N . GLY A 1 82 ? -18.047 17.462 13.942 1.00 95.12 82 GLY A N 1
ATOM 646 C CA . GLY A 1 82 ? -18.939 16.716 14.831 1.00 95.12 82 GLY A CA 1
ATOM 647 C C . GLY A 1 82 ? -18.238 16.093 16.043 1.00 95.12 82 GLY A C 1
ATOM 648 O O . GLY A 1 82 ? -17.116 16.487 16.371 1.00 95.12 82 GLY A O 1
ATOM 649 N N . PRO A 1 83 ? -18.907 15.179 16.765 1.00 96.19 83 PRO A N 1
ATOM 650 C CA . PRO A 1 83 ? -18.287 14.417 17.844 1.00 96.19 83 PRO A CA 1
ATOM 651 C C . PRO A 1 83 ? -17.397 13.288 17.305 1.00 96.19 83 PRO A C 1
ATOM 653 O O . PRO A 1 83 ? -17.681 12.780 16.221 1.00 96.19 83 PRO A O 1
ATOM 656 N N . PRO A 1 84 ? -16.381 12.840 18.065 1.00 97.12 84 PRO A N 1
ATOM 657 C CA . PRO A 1 84 ? -15.755 11.554 17.792 1.00 97.12 84 PRO A CA 1
ATOM 658 C C . PRO A 1 84 ? -16.778 10.427 18.007 1.00 97.12 84 PRO A C 1
ATOM 660 O O . PRO A 1 84 ? -17.660 10.534 18.871 1.00 97.12 84 PRO A O 1
ATOM 663 N N . GLY A 1 85 ? -16.658 9.345 17.246 1.00 96.31 85 GLY A N 1
ATOM 664 C CA . GLY A 1 85 ? -17.485 8.149 17.397 1.00 96.31 85 GLY A CA 1
ATOM 665 C C . GLY A 1 85 ? -16.681 6.972 17.929 1.00 96.31 85 GLY A C 1
ATOM 666 O O . GLY A 1 85 ? -15.458 6.945 17.858 1.00 96.31 85 GLY A O 1
ATOM 667 N N . MET A 1 86 ? -17.357 5.992 18.518 1.00 96.06 86 MET A N 1
ATOM 668 C CA . MET A 1 86 ? -16.699 4.762 18.960 1.00 96.06 86 MET A CA 1
ATOM 669 C C . MET A 1 86 ? -16.610 3.815 17.762 1.00 96.06 86 MET A C 1
ATOM 671 O O . MET A 1 86 ? -17.653 3.444 17.235 1.00 96.06 86 MET A O 1
ATOM 675 N N . ILE A 1 87 ? -15.401 3.427 17.351 1.00 93.31 87 ILE A N 1
ATOM 676 C CA . ILE A 1 87 ? -15.177 2.494 16.229 1.00 93.31 87 ILE A CA 1
ATOM 677 C C . ILE A 1 87 ? -15.093 1.043 16.717 1.00 93.31 87 ILE A C 1
ATOM 679 O O . ILE A 1 87 ? -15.610 0.136 16.071 1.00 93.31 87 ILE A O 1
ATOM 683 N N . ALA A 1 88 ? -14.522 0.819 17.908 1.00 92.31 88 ALA A N 1
ATOM 684 C CA . ALA A 1 88 ? -14.437 -0.505 18.519 1.00 92.31 88 ALA A CA 1
ATOM 685 C C . ALA A 1 88 ? -14.788 -0.446 20.018 1.00 92.31 88 ALA A C 1
ATOM 687 O O . ALA A 1 88 ? -14.066 0.190 20.796 1.00 92.31 88 ALA A O 1
ATOM 688 N N . PRO A 1 89 ? -15.881 -1.093 20.464 1.00 94.00 89 PRO A N 1
ATOM 689 C CA . PRO A 1 89 ? -16.222 -1.173 21.882 1.00 94.00 89 PRO A CA 1
ATOM 690 C C . PRO A 1 89 ? -15.232 -2.056 22.655 1.00 94.00 89 PRO A C 1
ATOM 692 O O . PRO A 1 89 ? -14.697 -3.028 22.129 1.00 94.00 89 PRO A O 1
ATOM 695 N N . ALA A 1 90 ? -15.034 -1.754 23.940 1.00 93.31 90 ALA A N 1
ATOM 696 C CA . ALA A 1 90 ? -14.144 -2.525 24.813 1.00 93.31 90 ALA A CA 1
ATOM 697 C C . ALA A 1 90 ? -14.647 -3.950 25.126 1.00 93.31 90 ALA A C 1
ATOM 699 O O . ALA A 1 90 ? -13.850 -4.860 25.341 1.00 93.31 90 ALA A O 1
ATOM 700 N N . ASP A 1 91 ? -15.970 -4.125 25.204 1.00 94.12 91 ASP A N 1
ATOM 701 C CA . ASP A 1 91 ? -16.638 -5.382 25.572 1.00 94.12 91 ASP A CA 1
ATOM 702 C C . ASP A 1 91 ? -17.905 -5.580 24.714 1.00 94.12 91 ASP A C 1
ATOM 704 O O . ASP A 1 91 ? -19.021 -5.433 25.224 1.00 94.12 91 ASP A O 1
ATOM 708 N N . PRO A 1 92 ? -17.756 -5.836 23.397 1.00 94.25 92 PRO A N 1
ATOM 709 C CA . PRO A 1 92 ? -18.888 -5.944 22.478 1.00 94.25 92 PRO A CA 1
ATOM 710 C C . PRO A 1 92 ? -19.843 -7.070 22.870 1.00 94.25 92 PRO A C 1
ATOM 712 O O . PRO A 1 92 ? -19.429 -8.205 23.116 1.00 94.25 92 PRO A O 1
ATOM 715 N N . GLN A 1 93 ? -21.142 -6.784 22.835 1.00 96.88 93 GLN A N 1
ATOM 716 C CA . GLN A 1 93 ? -22.212 -7.764 22.970 1.00 96.88 93 GLN A CA 1
ATOM 717 C C . GLN A 1 93 ? -23.022 -7.856 21.679 1.00 96.88 93 GLN A C 1
ATOM 719 O O . GLN A 1 93 ? -23.261 -6.869 20.987 1.00 96.88 93 GLN A O 1
ATOM 724 N N . VAL A 1 94 ? -23.516 -9.056 21.367 1.00 98.19 94 VAL A N 1
ATOM 725 C CA . VAL A 1 94 ? -24.440 -9.239 20.239 1.00 98.19 94 VAL A CA 1
ATOM 726 C C . VAL A 1 94 ? -25.684 -8.371 20.441 1.00 98.19 94 VAL A C 1
ATOM 728 O O . VAL A 1 94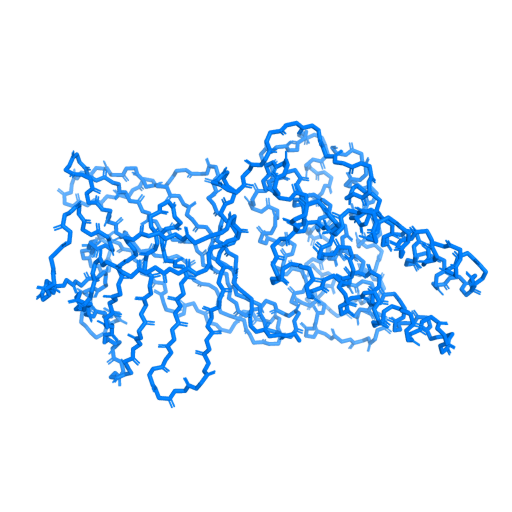 ? -26.370 -8.479 21.461 1.00 98.19 94 VAL A O 1
ATOM 731 N N . GLY A 1 95 ? -26.000 -7.558 19.435 1.00 97.81 95 GLY A N 1
ATOM 732 C CA . GLY A 1 95 ? -27.097 -6.596 19.455 1.00 97.81 95 GLY A CA 1
ATOM 733 C C . GLY A 1 95 ? -26.720 -5.199 19.950 1.00 97.81 95 GLY A C 1
ATOM 734 O O . GLY A 1 95 ? -27.598 -4.336 19.948 1.00 97.81 95 GLY A O 1
ATOM 735 N N . ASP A 1 96 ? -25.467 -4.958 20.348 1.00 97.94 96 ASP A N 1
ATOM 736 C CA . ASP A 1 96 ? -24.978 -3.597 20.569 1.00 97.94 96 ASP A CA 1
ATOM 737 C C . ASP A 1 96 ? -25.079 -2.786 19.277 1.00 97.94 96 ASP A C 1
ATOM 739 O O . ASP A 1 96 ? -24.814 -3.298 18.186 1.00 97.94 96 ASP A O 1
ATOM 743 N N . VAL A 1 97 ? -25.470 -1.518 19.425 1.00 97.31 97 VAL A N 1
ATOM 744 C CA . VAL A 1 97 ? -25.569 -0.557 18.326 1.00 97.31 97 VAL A CA 1
ATOM 745 C C . VAL A 1 97 ? -24.759 0.680 18.673 1.00 97.31 97 VAL A C 1
ATOM 747 O O . VAL A 1 97 ? -24.994 1.313 19.709 1.00 97.31 97 VAL A O 1
ATOM 750 N N . TYR A 1 98 ? -23.832 1.047 17.800 1.00 96.44 98 TYR A N 1
ATOM 751 C CA . TYR A 1 98 ? -22.992 2.232 17.938 1.00 96.44 98 TYR A CA 1
ATOM 752 C C . TYR A 1 98 ? -22.819 2.933 16.589 1.00 96.44 98 TYR A C 1
ATOM 754 O O . TYR A 1 98 ? -23.307 2.461 15.569 1.00 96.44 98 TYR A O 1
ATOM 762 N N . ARG A 1 99 ? -22.228 4.128 16.610 1.00 96.50 99 ARG A N 1
ATOM 763 C CA . ARG A 1 99 ? -22.061 4.976 15.425 1.00 96.50 99 ARG A CA 1
ATOM 764 C C . ARG A 1 99 ? -20.618 5.470 15.385 1.00 96.50 99 ARG A C 1
ATOM 766 O O . ARG A 1 99 ? -20.314 6.398 16.146 1.00 96.50 99 ARG A O 1
ATOM 773 N N . PRO A 1 100 ? -19.741 4.814 14.608 1.00 94.31 100 PRO A N 1
ATOM 774 C CA . PRO A 1 100 ? -18.365 5.264 14.410 1.00 94.31 100 PRO A CA 1
ATOM 775 C C . PRO A 1 100 ? -18.306 6.661 13.804 1.00 94.31 100 PRO A C 1
ATOM 777 O O . PRO A 1 100 ? -17.484 7.478 14.208 1.00 94.31 100 PRO A O 1
ATOM 780 N N . GLU A 1 101 ? -19.277 6.963 12.946 1.00 94.50 101 GLU A N 1
ATOM 781 C CA . GLU A 1 101 ? -19.467 8.269 12.339 1.00 94.50 101 GLU A CA 1
ATOM 782 C C . GLU A 1 101 ? -20.897 8.741 12.585 1.00 94.50 101 GLU A C 1
ATOM 784 O O . GLU A 1 101 ? -21.874 8.036 12.328 1.00 94.50 101 GLU A O 1
ATOM 789 N N . ASN A 1 102 ? -21.058 9.937 13.153 1.00 94.25 102 ASN A N 1
ATOM 790 C CA . ASN A 1 102 ? -22.368 10.395 13.619 1.00 94.25 102 ASN A CA 1
ATOM 791 C C . ASN A 1 102 ? -22.570 11.896 13.409 1.00 94.25 102 ASN A C 1
ATOM 793 O O . ASN A 1 102 ? -22.873 12.643 14.348 1.00 94.25 102 ASN A O 1
ATOM 797 N N . ILE A 1 103 ? -22.418 12.340 12.162 1.00 93.38 103 ILE A N 1
ATOM 798 C CA . ILE A 1 103 ? -22.594 13.730 11.738 1.00 93.38 103 ILE A CA 1
ATOM 799 C C . ILE A 1 103 ? -23.720 13.790 10.689 1.00 93.38 103 ILE A C 1
ATOM 801 O O . ILE A 1 103 ? -23.470 13.796 9.483 1.00 93.38 103 ILE A O 1
ATOM 805 N N . PRO A 1 104 ? -24.998 13.838 11.120 1.00 86.44 104 PRO A N 1
ATOM 806 C CA . PRO A 1 104 ? -26.136 13.731 10.214 1.00 86.44 104 PRO A CA 1
ATOM 807 C C . PRO A 1 104 ? -26.109 14.736 9.057 1.00 86.44 104 PRO A C 1
ATOM 809 O O . PRO A 1 104 ? -26.042 15.947 9.271 1.00 86.44 104 PRO A O 1
ATOM 812 N N . GLY A 1 105 ? -26.253 14.222 7.832 1.00 86.94 105 GLY A N 1
ATOM 813 C CA . GLY A 1 105 ? -26.228 15.018 6.602 1.00 86.94 105 GLY A CA 1
ATOM 814 C C . GLY A 1 105 ? -24.825 15.379 6.111 1.00 86.94 105 GLY A C 1
ATOM 815 O O . GLY A 1 105 ? -24.724 16.142 5.152 1.00 86.94 105 GLY A O 1
ATOM 816 N N . PHE A 1 106 ? -23.784 14.857 6.762 1.00 89.75 106 PHE A N 1
ATOM 817 C CA . PHE A 1 106 ? -22.397 14.991 6.338 1.00 89.75 106 PHE A CA 1
ATOM 818 C C . PHE A 1 106 ? -21.726 13.621 6.227 1.00 89.75 106 PHE A C 1
ATOM 820 O O . PHE A 1 106 ? -21.359 13.234 5.126 1.00 89.75 106 PHE A O 1
ATOM 827 N N . VAL A 1 107 ? -21.666 12.874 7.332 1.00 90.69 107 VAL A N 1
ATOM 828 C CA . VAL A 1 107 ? -21.108 11.520 7.394 1.00 90.69 107 VAL A CA 1
ATOM 829 C C . VAL A 1 107 ? -21.820 10.720 8.494 1.00 90.69 107 VAL A C 1
ATOM 831 O O . VAL A 1 107 ? -22.105 11.249 9.577 1.00 90.69 107 VAL A O 1
ATOM 834 N N . PHE A 1 108 ? -22.226 9.485 8.206 1.00 94.00 108 PHE A N 1
ATOM 835 C CA . PHE A 1 108 ? -23.018 8.678 9.133 1.00 94.00 108 PHE A CA 1
ATOM 836 C C . PHE A 1 108 ? -22.854 7.189 8.863 1.00 94.00 108 PHE A C 1
ATOM 838 O O . PHE A 1 108 ? -23.144 6.727 7.760 1.00 94.00 108 PHE A O 1
ATOM 845 N N . GLU A 1 109 ? -22.562 6.466 9.936 1.00 94.62 109 GLU A N 1
ATOM 846 C CA . GLU A 1 109 ? -22.534 5.013 9.982 1.00 94.62 109 GLU A CA 1
ATOM 847 C C . GLU A 1 109 ? -23.253 4.532 11.244 1.00 94.62 109 GLU A C 1
ATOM 849 O O . GLU A 1 109 ? -23.124 5.107 12.331 1.00 94.62 109 GLU A O 1
ATOM 854 N N . GLU A 1 110 ? -24.025 3.457 11.124 1.00 96.56 110 GLU A N 1
ATOM 855 C CA . GLU A 1 110 ? -24.605 2.757 12.265 1.00 96.56 110 GLU A CA 1
ATOM 856 C C . GLU A 1 110 ? -24.232 1.285 12.222 1.00 96.56 110 GLU A C 1
ATOM 858 O O . GLU A 1 110 ? -24.649 0.545 11.337 1.00 96.56 110 GLU A O 1
ATOM 863 N N . VAL A 1 111 ? -23.491 0.859 13.234 1.00 96.81 111 VAL A N 1
ATOM 864 C CA . VAL A 1 111 ? -22.984 -0.497 13.357 1.00 96.81 111 VAL A CA 1
ATOM 865 C C . VAL A 1 111 ? -23.848 -1.277 14.332 1.00 96.81 111 VAL A C 1
ATOM 867 O O . VAL A 1 111 ? -24.113 -0.817 15.444 1.00 96.81 111 VAL A O 1
ATOM 870 N N . THR A 1 112 ? -24.255 -2.482 13.940 1.00 98.12 112 THR A N 1
ATOM 871 C CA . THR A 1 112 ? -24.922 -3.467 14.793 1.00 98.12 112 THR A CA 1
ATOM 872 C C . THR A 1 112 ? -24.067 -4.720 14.924 1.00 98.12 112 THR A C 1
ATOM 874 O O . THR A 1 112 ? -23.830 -5.430 13.947 1.00 98.12 112 THR A O 1
ATOM 877 N N . VAL A 1 113 ? -23.684 -5.076 16.150 1.00 98.00 113 VAL A N 1
ATOM 878 C CA . VAL A 1 113 ? -22.920 -6.304 16.410 1.00 98.00 113 VAL A CA 1
ATOM 879 C C . VAL A 1 113 ? -23.794 -7.534 16.160 1.00 98.00 113 VAL A C 1
ATOM 881 O O . VAL A 1 113 ? -24.809 -7.747 16.833 1.00 98.00 113 VAL A O 1
ATOM 884 N N . ARG A 1 114 ? -23.393 -8.377 15.205 1.00 97.81 114 ARG A N 1
ATOM 885 C CA . ARG A 1 114 ? -24.104 -9.605 14.815 1.00 97.81 114 ARG A CA 1
ATOM 886 C C . ARG A 1 114 ? -23.529 -10.853 15.480 1.00 97.81 114 ARG A C 1
ATOM 888 O O . ARG A 1 114 ? -24.294 -11.729 15.882 1.00 97.81 114 ARG A O 1
ATOM 895 N N . SER A 1 115 ? -22.210 -10.924 15.636 1.00 97.31 115 SER A N 1
ATOM 896 C CA . SER A 1 115 ? -21.501 -12.038 16.276 1.00 97.31 115 SER A CA 1
ATOM 897 C C . SER A 1 115 ? -20.215 -11.549 16.938 1.00 97.31 115 SER A C 1
ATOM 899 O O . SER A 1 115 ? -19.665 -10.533 16.536 1.00 97.31 115 SER A O 1
ATOM 901 N N . ILE A 1 116 ? -19.734 -12.283 17.943 1.00 96.88 116 ILE A N 1
ATOM 902 C CA . ILE A 1 116 ? -18.460 -12.029 18.651 1.00 96.88 116 ILE A CA 1
ATOM 903 C C . ILE A 1 116 ? -17.608 -13.303 18.775 1.00 96.88 116 ILE A C 1
ATOM 905 O O . ILE A 1 116 ? -16.690 -13.391 19.589 1.00 96.88 116 ILE A O 1
ATOM 909 N N . THR A 1 117 ? -17.974 -14.352 18.037 1.00 96.44 117 THR A N 1
ATOM 910 C CA . THR A 1 117 ? -17.349 -15.680 18.137 1.00 96.44 117 THR A CA 1
ATOM 911 C C . THR A 1 117 ? -16.876 -16.210 16.794 1.00 96.44 117 THR A C 1
ATOM 913 O O . THR A 1 117 ? -16.549 -17.394 16.698 1.00 96.44 117 THR A O 1
ATOM 916 N N . GLU A 1 118 ? -16.859 -15.370 15.759 1.00 95.50 118 GLU A N 1
ATOM 917 C CA . GLU A 1 118 ? -16.446 -15.806 14.433 1.00 95.50 118 GLU A CA 1
ATOM 918 C C . GLU A 1 118 ? -14.994 -16.280 14.457 1.00 95.50 118 GLU A C 1
ATOM 920 O O . GLU A 1 118 ? -14.170 -15.851 15.274 1.00 95.50 118 GLU A O 1
ATOM 925 N N . THR A 1 119 ? -14.698 -17.230 13.579 1.00 93.31 119 THR A N 1
ATOM 926 C CA . THR A 1 119 ? -13.327 -17.645 13.299 1.00 93.31 119 THR A CA 1
ATOM 927 C C . THR A 1 119 ? -13.048 -17.354 11.840 1.00 93.31 119 THR A C 1
ATOM 929 O O . THR A 1 119 ? -13.749 -17.878 10.978 1.00 93.31 119 THR A O 1
ATOM 932 N N . VAL A 1 120 ? -12.040 -16.528 11.583 1.00 87.50 120 VAL A N 1
ATOM 933 C CA . VAL A 1 120 ? -11.617 -16.152 10.230 1.00 87.50 120 VAL A CA 1
ATOM 934 C C . VAL A 1 120 ? -10.258 -16.746 9.905 1.00 87.50 120 VAL A C 1
ATOM 936 O O . VAL A 1 120 ? -9.445 -16.977 10.802 1.00 87.50 120 VAL A O 1
ATOM 939 N N . ASP A 1 121 ? -10.011 -16.995 8.624 1.00 81.81 121 ASP A N 1
ATOM 940 C CA . ASP A 1 121 ? -8.706 -17.441 8.153 1.00 81.81 121 ASP A CA 1
ATOM 941 C C . ASP A 1 121 ? -7.743 -16.250 8.147 1.00 81.81 121 ASP A C 1
ATOM 943 O O . ASP A 1 121 ? -7.793 -15.379 7.283 1.00 81.81 121 ASP A O 1
ATOM 947 N N . GLY A 1 122 ? -6.887 -16.198 9.166 1.00 77.88 122 GLY A N 1
ATOM 948 C CA . GLY A 1 122 ? -5.833 -15.205 9.280 1.00 77.88 122 GLY A CA 1
ATOM 949 C C . GLY A 1 122 ? -4.574 -15.596 8.505 1.00 77.88 122 GLY A C 1
ATOM 950 O O . GLY A 1 122 ? -4.358 -16.777 8.208 1.00 77.88 122 GLY A O 1
ATOM 951 N N . PRO A 1 123 ? -3.679 -14.630 8.249 1.00 72.44 123 PRO A N 1
ATOM 952 C CA . PRO A 1 123 ? -2.384 -14.888 7.620 1.00 72.44 123 PRO A CA 1
ATOM 953 C C . PRO A 1 123 ? -1.567 -15.959 8.362 1.00 72.44 123 PRO A C 1
ATOM 955 O O . PRO A 1 123 ? -0.958 -16.808 7.730 1.00 72.44 123 PRO A O 1
ATOM 958 N N . GLN A 1 124 ? -1.592 -16.018 9.695 1.00 72.00 124 GLN A N 1
ATOM 959 C CA . GLN A 1 124 ? -0.848 -17.033 10.467 1.00 72.00 124 GLN A CA 1
ATOM 960 C C . GLN A 1 124 ? -1.685 -18.276 10.827 1.00 72.00 124 GLN A C 1
ATOM 962 O O . GLN A 1 124 ? -1.258 -19.116 11.624 1.00 72.00 124 GLN A O 1
ATOM 967 N N . GLY A 1 125 ? -2.882 -18.402 10.250 1.00 77.38 125 GLY A N 1
ATOM 968 C CA . GLY A 1 125 ? -3.873 -19.420 10.581 1.00 77.38 125 GLY A CA 1
ATOM 969 C C . GLY A 1 125 ? -5.145 -18.833 11.206 1.00 77.38 125 GLY A C 1
ATOM 970 O O . GLY A 1 125 ? -5.314 -17.616 11.249 1.00 77.38 125 GLY A O 1
ATOM 971 N N . PRO A 1 126 ? -6.063 -19.690 11.687 1.00 87.19 126 PRO A N 1
ATOM 972 C CA . PRO A 1 126 ? -7.382 -19.251 12.131 1.00 87.19 126 PRO A CA 1
ATOM 973 C C . PRO A 1 126 ? -7.331 -18.288 13.327 1.00 87.19 126 PRO A C 1
ATOM 975 O O . PRO A 1 126 ? -6.727 -18.603 14.356 1.00 87.19 126 PRO A O 1
ATOM 978 N N . ILE A 1 127 ? -8.031 -17.158 13.221 1.00 88.25 127 ILE A N 1
ATOM 979 C CA . ILE A 1 127 ? -8.205 -16.161 14.282 1.00 88.25 127 ILE A CA 1
ATOM 980 C C . ILE A 1 127 ? -9.604 -16.333 14.867 1.00 88.25 127 ILE A C 1
ATOM 982 O O . ILE A 1 127 ? -10.602 -16.080 14.196 1.00 88.25 127 ILE A O 1
ATOM 986 N N . SER A 1 128 ? -9.688 -16.777 16.120 1.00 93.62 128 SER A N 1
ATOM 987 C CA . SER A 1 128 ? -10.960 -16.960 16.829 1.00 93.62 128 SER A CA 1
ATOM 988 C C . SER A 1 128 ? -11.390 -15.706 17.585 1.00 93.62 128 SER A C 1
ATOM 990 O O . SER A 1 128 ? -10.541 -15.017 18.149 1.00 93.62 128 SER A O 1
ATOM 992 N N . GLY A 1 129 ? -12.699 -15.507 17.736 1.00 93.69 129 GLY A N 1
ATOM 993 C CA . GLY A 1 129 ? -13.255 -14.392 18.508 1.00 93.69 129 GLY A CA 1
ATOM 994 C C . GLY A 1 129 ? -13.369 -13.109 17.694 1.00 93.69 129 GLY A C 1
ATOM 995 O O . GLY A 1 129 ? -13.355 -12.024 18.266 1.00 93.69 129 GLY A O 1
ATOM 996 N N . ALA A 1 130 ? -13.444 -13.235 16.370 1.00 94.19 130 ALA A N 1
ATOM 997 C CA . ALA A 1 130 ? -13.730 -12.114 15.499 1.00 94.19 130 ALA A CA 1
ATOM 998 C C . ALA A 1 130 ? -15.182 -11.648 15.686 1.00 94.19 130 ALA A C 1
ATOM 1000 O O . ALA A 1 130 ? -16.101 -12.447 15.917 1.00 94.19 130 ALA A O 1
ATOM 1001 N N . MET A 1 131 ? -15.358 -10.333 15.624 1.00 95.31 131 MET A N 1
ATOM 1002 C CA . MET A 1 131 ? -16.639 -9.659 15.728 1.00 95.31 131 MET A CA 1
ATOM 1003 C C . MET A 1 131 ? -17.168 -9.394 14.324 1.00 95.31 131 MET A C 1
ATOM 1005 O O . MET A 1 131 ? -16.550 -8.650 13.573 1.00 95.31 131 MET A O 1
ATOM 1009 N N . LEU A 1 132 ? -18.310 -9.988 13.987 1.00 95.69 132 LEU A N 1
ATOM 1010 C CA . LEU A 1 132 ? -19.059 -9.645 12.780 1.00 95.69 132 LEU A CA 1
ATOM 1011 C C . LEU A 1 132 ? -20.046 -8.541 13.128 1.00 95.69 132 LEU A C 1
ATOM 1013 O O . LEU A 1 132 ? -20.836 -8.683 14.073 1.00 95.69 132 LEU A O 1
ATOM 1017 N N . VAL A 1 133 ? -20.036 -7.483 12.337 1.00 95.75 133 VAL A N 1
ATOM 1018 C CA . VAL A 1 133 ? -20.973 -6.377 12.443 1.00 95.75 133 VAL A CA 1
ATOM 1019 C C . VAL A 1 133 ? -21.666 -6.143 11.110 1.00 95.75 133 VAL A C 1
ATOM 1021 O O . VAL A 1 133 ? -21.084 -6.377 10.060 1.00 95.75 133 VAL A O 1
ATOM 1024 N N . GLU A 1 134 ? -22.911 -5.690 11.185 1.00 96.19 134 GLU A N 1
ATOM 1025 C CA . GLU A 1 134 ? -23.632 -5.122 10.049 1.00 96.19 134 GLU A CA 1
ATOM 1026 C C . GLU A 1 134 ? -23.574 -3.603 10.196 1.00 96.19 134 GLU A C 1
ATOM 1028 O O . GLU A 1 134 ? -23.946 -3.080 11.250 1.00 96.19 134 GLU A O 1
ATOM 1033 N N . GLU A 1 135 ? -23.121 -2.911 9.167 1.00 94.69 135 GLU A N 1
ATOM 1034 C CA . GLU A 1 135 ? -22.969 -1.465 9.125 1.00 94.69 135 GLU A CA 1
ATOM 1035 C C . GLU A 1 135 ? -23.930 -0.860 8.106 1.00 94.69 135 GLU A C 1
ATOM 1037 O O . GLU A 1 135 ? -24.045 -1.328 6.977 1.00 94.69 135 GLU A O 1
ATOM 1042 N N . LEU A 1 136 ? -24.661 0.169 8.527 1.00 94.31 136 LEU A N 1
ATOM 1043 C CA . LEU A 1 136 ? -25.555 0.955 7.688 1.00 94.31 136 LEU A CA 1
ATOM 1044 C C . LEU A 1 136 ? -24.900 2.297 7.369 1.00 94.31 136 LEU A C 1
ATOM 1046 O O . LEU A 1 136 ? -24.724 3.117 8.274 1.00 94.31 136 LEU A O 1
ATOM 1050 N N . LEU A 1 137 ? -24.643 2.541 6.088 1.00 91.75 137 LEU A N 1
ATOM 1051 C CA . LEU A 1 137 ? -24.053 3.778 5.585 1.00 91.75 137 LEU A CA 1
ATOM 1052 C C . LEU A 1 137 ? -25.105 4.875 5.366 1.00 91.75 137 LEU A C 1
ATOM 1054 O O . LEU A 1 137 ? -26.319 4.632 5.313 1.00 91.75 137 LEU A O 1
ATOM 1058 N N . MET A 1 138 ? -24.642 6.117 5.203 1.00 90.12 138 MET A N 1
ATOM 1059 C CA . MET A 1 138 ? -25.496 7.300 5.034 1.00 90.12 138 MET A CA 1
ATOM 1060 C C . MET A 1 138 ? -26.436 7.222 3.815 1.00 90.12 138 MET A C 1
ATOM 1062 O O . MET A 1 138 ? -27.532 7.792 3.843 1.00 90.12 138 MET A O 1
ATOM 1066 N N . ASP A 1 139 ? -26.031 6.536 2.748 1.00 90.56 139 ASP A N 1
ATOM 1067 C CA . ASP A 1 139 ? -26.814 6.359 1.519 1.00 90.56 139 ASP A CA 1
ATOM 1068 C C . ASP A 1 139 ? -27.802 5.174 1.580 1.00 90.56 139 ASP A C 1
ATOM 1070 O O . ASP A 1 139 ? -28.642 5.008 0.688 1.00 90.56 139 ASP A O 1
ATOM 1074 N N . GLY A 1 140 ? -27.769 4.406 2.672 1.00 90.62 140 GLY A N 1
ATOM 1075 C CA . GLY A 1 140 ? -28.610 3.241 2.913 1.00 90.62 140 GLY A CA 1
ATOM 1076 C C . GLY A 1 140 ? -28.016 1.917 2.433 1.00 90.62 140 GLY A C 1
ATOM 1077 O O . GLY A 1 140 ? -28.717 0.903 2.522 1.00 90.62 140 GLY A O 1
ATOM 1078 N N . VAL A 1 141 ? -26.777 1.910 1.932 1.00 90.88 141 VAL A N 1
ATOM 1079 C CA . VAL A 1 141 ? -26.008 0.682 1.705 1.00 90.88 141 VAL A CA 1
ATOM 1080 C C . VAL A 1 141 ? -25.743 -0.002 3.044 1.00 90.88 141 VAL A C 1
ATOM 1082 O O . VAL A 1 141 ? -25.621 0.645 4.086 1.00 90.88 141 VAL A O 1
ATOM 1085 N N . VAL A 1 142 ? -25.741 -1.334 3.009 1.00 91.19 142 VAL A N 1
ATOM 1086 C CA . VAL A 1 142 ? -25.447 -2.176 4.165 1.00 91.19 142 VAL A CA 1
ATOM 1087 C C . VAL A 1 142 ? -24.251 -3.052 3.843 1.00 91.19 142 VAL A C 1
ATOM 1089 O O . VAL A 1 142 ? -24.241 -3.736 2.813 1.00 91.19 142 VAL A O 1
ATOM 1092 N N . GLU A 1 143 ? -23.291 -3.063 4.753 1.00 90.19 143 GLU A N 1
ATOM 1093 C CA . GLU A 1 143 ? -22.060 -3.837 4.658 1.00 90.19 143 GLU A CA 1
ATOM 1094 C C . GLU A 1 143 ? -21.917 -4.757 5.868 1.00 90.19 143 GLU A C 1
ATOM 1096 O O . GLU A 1 143 ? -22.297 -4.410 6.985 1.00 90.19 143 GLU A O 1
ATOM 1101 N N . ASP A 1 144 ? -21.369 -5.946 5.648 1.00 91.81 144 ASP A N 1
ATOM 1102 C CA . ASP A 1 144 ? -20.886 -6.806 6.717 1.00 91.81 144 ASP A CA 1
ATOM 1103 C C . ASP A 1 144 ? -19.381 -6.559 6.888 1.00 91.81 144 ASP A C 1
ATOM 1105 O O . ASP A 1 144 ? -18.593 -6.748 5.958 1.00 91.81 144 ASP A O 1
ATOM 1109 N N . LYS A 1 145 ? -18.968 -6.176 8.098 1.00 90.62 145 LYS A N 1
ATOM 1110 C CA . LYS A 1 145 ? -17.559 -6.001 8.469 1.00 90.62 145 LYS A CA 1
ATOM 1111 C C . LYS A 1 145 ? -17.158 -7.012 9.533 1.00 90.62 145 LYS A C 1
ATOM 1113 O O . LYS A 1 145 ? -17.913 -7.303 10.464 1.00 90.62 145 LYS A O 1
ATOM 1118 N N . ILE A 1 146 ? -15.948 -7.549 9.423 1.00 91.19 146 ILE A N 1
ATOM 1119 C CA . ILE A 1 146 ? -15.351 -8.392 10.458 1.00 91.19 146 ILE A CA 1
ATOM 1120 C C . ILE A 1 146 ? -14.184 -7.659 11.096 1.00 91.19 146 ILE A C 1
ATOM 1122 O O . ILE A 1 146 ? -13.203 -7.344 10.431 1.00 91.19 146 ILE A O 1
ATOM 1126 N N . PHE A 1 147 ? -14.253 -7.493 12.413 1.00 90.50 147 PHE A N 1
ATOM 1127 C CA . PHE A 1 147 ? -13.149 -7.031 13.239 1.00 90.50 147 PHE A CA 1
ATOM 1128 C C . PHE A 1 147 ? -12.472 -8.230 13.907 1.00 90.50 147 PHE A C 1
ATOM 1130 O O . PHE A 1 147 ? -13.092 -8.940 14.705 1.00 90.50 147 PHE A O 1
ATOM 1137 N N . ALA A 1 148 ? -11.202 -8.479 13.599 1.00 89.38 148 ALA A N 1
ATOM 1138 C CA . ALA A 1 148 ? -10.448 -9.600 14.151 1.00 89.38 148 ALA A CA 1
ATOM 1139 C C . ALA A 1 148 ? -9.539 -9.146 15.312 1.00 89.38 148 ALA A C 1
ATOM 1141 O O . ALA A 1 148 ? -8.863 -8.118 15.204 1.00 89.38 148 ALA A O 1
ATOM 1142 N N . PRO A 1 149 ? -9.464 -9.908 16.424 1.00 87.25 149 PRO A N 1
ATOM 1143 C CA . PRO A 1 149 ? -8.538 -9.624 17.513 1.00 87.25 149 PRO A CA 1
ATOM 1144 C C . PRO A 1 149 ? -7.099 -9.458 17.025 1.00 87.25 149 PRO A C 1
ATOM 1146 O O . PRO A 1 149 ? -6.573 -10.310 16.311 1.00 87.25 149 PRO A O 1
ATOM 1149 N N . GLY A 1 150 ? -6.461 -8.366 17.439 1.00 83.50 150 GLY A N 1
ATOM 1150 C CA . GLY A 1 150 ? -5.132 -7.974 16.979 1.00 83.50 150 GLY A CA 1
ATOM 1151 C C . GLY A 1 150 ? -5.183 -7.063 15.756 1.00 83.50 150 GLY A C 1
ATOM 1152 O O . GLY A 1 150 ? -4.541 -6.025 15.791 1.00 83.50 150 GLY A O 1
ATOM 1153 N N . TYR A 1 151 ? -5.964 -7.406 14.730 1.00 82.38 151 TYR A N 1
ATOM 1154 C CA . TYR A 1 151 ? -5.915 -6.748 13.417 1.00 82.38 151 TYR A CA 1
ATOM 1155 C C . TYR A 1 151 ? -6.811 -5.510 13.300 1.00 82.38 151 TYR A C 1
ATOM 1157 O O . TYR A 1 151 ? -6.507 -4.627 12.510 1.00 82.38 151 TYR A O 1
ATOM 1165 N N . GLY A 1 152 ? -7.891 -5.422 14.084 1.00 84.75 152 GLY A N 1
ATOM 1166 C CA . GLY A 1 152 ? -8.914 -4.394 13.867 1.00 84.75 152 GLY A CA 1
ATOM 1167 C C . GLY A 1 152 ? -9.847 -4.810 12.734 1.00 84.75 152 GLY A C 1
ATOM 1168 O O . GLY A 1 152 ? -10.218 -5.983 12.675 1.00 84.75 152 GLY A O 1
ATOM 1169 N N . GLU A 1 153 ? -10.245 -3.876 11.869 1.00 85.31 153 GLU A N 1
ATOM 1170 C CA . GLU A 1 153 ? -11.033 -4.190 10.673 1.00 85.31 153 GLU A CA 1
ATOM 1171 C C . GLU A 1 153 ? -10.239 -5.134 9.760 1.00 85.31 153 GLU A C 1
ATOM 1173 O O . GLU A 1 153 ? -9.138 -4.823 9.321 1.00 85.31 153 GLU A O 1
ATOM 1178 N N . PHE A 1 154 ? -10.770 -6.334 9.542 1.00 82.69 154 PHE A N 1
ATOM 1179 C CA . PHE A 1 154 ? -10.072 -7.434 8.874 1.00 82.69 154 PHE A CA 1
ATOM 1180 C C . PHE A 1 154 ? -10.673 -7.769 7.505 1.00 82.69 154 PHE A C 1
ATOM 1182 O O . PHE A 1 154 ? -9.983 -8.282 6.621 1.00 82.69 154 PHE A O 1
ATOM 1189 N N . MET A 1 155 ? -11.970 -7.513 7.345 1.00 82.19 155 MET A N 1
ATOM 1190 C CA . MET A 1 155 ? -12.722 -7.772 6.124 1.00 82.19 155 MET A CA 1
ATOM 1191 C C . MET A 1 155 ? -13.933 -6.845 6.072 1.00 82.19 155 MET A C 1
ATOM 1193 O O . MET A 1 155 ? -14.599 -6.670 7.094 1.00 82.19 155 MET A O 1
ATOM 1197 N N . ALA A 1 156 ? -14.245 -6.344 4.882 1.00 79.62 156 ALA A N 1
ATOM 1198 C CA . ALA A 1 156 ? -15.481 -5.634 4.582 1.00 79.62 156 ALA A CA 1
ATOM 1199 C C . ALA A 1 156 ? -16.125 -6.254 3.336 1.00 79.62 156 ALA A C 1
ATOM 1201 O O . ALA A 1 156 ? -15.431 -6.629 2.384 1.00 79.62 156 ALA A O 1
ATOM 1202 N N . GLN A 1 157 ? -17.444 -6.416 3.362 1.00 79.56 157 GLN A N 1
ATOM 1203 C CA . GLN A 1 157 ? -18.218 -6.951 2.250 1.00 79.56 157 GLN A CA 1
ATOM 1204 C C . GLN A 1 157 ? -19.549 -6.210 2.127 1.00 79.56 157 GLN A C 1
ATOM 1206 O O . GLN A 1 157 ? -20.368 -6.225 3.045 1.00 79.56 157 GLN A O 1
ATOM 1211 N N . VAL A 1 158 ? -19.821 -5.642 0.955 1.00 74.50 158 VAL A N 1
ATOM 1212 C CA . VAL A 1 158 ? -21.125 -5.037 0.658 1.00 74.50 158 VAL A CA 1
ATOM 1213 C C . VAL A 1 158 ? -22.170 -6.145 0.513 1.00 74.50 158 VAL A C 1
ATOM 1215 O O . VAL A 1 158 ? -22.035 -7.020 -0.331 1.00 74.50 158 VAL A O 1
ATOM 1218 N N . VAL A 1 159 ? -23.266 -6.131 1.277 1.00 66.50 159 VAL A N 1
ATOM 1219 C CA . VAL A 1 159 ? -24.230 -7.261 1.296 1.00 66.50 159 VAL A CA 1
ATOM 1220 C C . VAL A 1 159 ? -24.916 -7.482 -0.064 1.00 66.50 159 VAL A C 1
ATOM 1222 O O . VAL A 1 159 ? -25.370 -8.587 -0.377 1.00 66.50 159 VAL A O 1
ATOM 1225 N N . SER A 1 160 ? -25.025 -6.434 -0.884 1.00 65.19 160 SER A N 1
ATOM 1226 C CA . SER A 1 160 ? -25.617 -6.502 -2.225 1.00 65.19 160 SER A CA 1
ATOM 1227 C C . SER A 1 160 ? -24.641 -6.852 -3.347 1.00 65.19 160 SER A C 1
ATOM 1229 O O . SER A 1 160 ? -25.101 -7.070 -4.471 1.00 65.19 160 SER A O 1
ATOM 1231 N N . GLU A 1 161 ? -23.339 -6.911 -3.074 1.00 60.59 161 GLU A N 1
ATOM 1232 C CA . GLU A 1 161 ? -22.304 -7.156 -4.076 1.00 60.59 161 GLU A CA 1
ATOM 1233 C C . GLU A 1 161 ? -21.383 -8.294 -3.612 1.00 60.59 161 GLU A C 1
ATOM 1235 O O . GLU A 1 161 ? -21.052 -8.420 -2.441 1.00 60.59 161 GLU A O 1
ATOM 1240 N N . ASP A 1 162 ? -20.933 -9.155 -4.526 1.00 56.16 162 ASP A N 1
ATOM 1241 C CA . ASP A 1 162 ? -19.914 -10.168 -4.196 1.00 56.16 162 ASP A CA 1
ATOM 1242 C C . ASP A 1 162 ? -18.502 -9.533 -4.144 1.00 56.16 162 ASP A C 1
ATOM 1244 O O . ASP A 1 162 ? -17.504 -10.182 -4.463 1.00 56.16 162 ASP A O 1
ATOM 1248 N N . GLU A 1 163 ? -18.414 -8.246 -3.793 1.00 54.91 163 GLU A N 1
ATOM 1249 C CA . GLU A 1 163 ? -17.159 -7.532 -3.602 1.00 54.91 163 GLU A CA 1
ATOM 1250 C C . GLU A 1 163 ? -16.712 -7.725 -2.158 1.00 54.91 163 GLU A C 1
ATOM 1252 O O . GLU A 1 163 ? -17.279 -7.178 -1.212 1.00 54.91 163 GLU A O 1
ATOM 1257 N N . LEU A 1 164 ? -15.724 -8.600 -1.998 1.00 54.06 164 LEU A N 1
ATOM 1258 C CA . LEU A 1 164 ? -15.114 -8.893 -0.718 1.00 54.06 164 LEU A CA 1
ATOM 1259 C C . LEU A 1 164 ? -13.742 -8.237 -0.686 1.00 54.06 164 LEU A C 1
ATOM 1261 O O . LEU A 1 164 ? -12.845 -8.594 -1.453 1.00 54.06 164 LEU A O 1
ATOM 1265 N N . VAL A 1 165 ? -13.573 -7.307 0.239 1.00 60.03 165 VAL A N 1
ATOM 1266 C CA . VAL A 1 165 ? -12.282 -6.707 0.542 1.00 60.03 165 VAL A CA 1
ATOM 1267 C C . VAL A 1 165 ? -11.602 -7.590 1.578 1.00 60.03 165 VAL A C 1
ATOM 1269 O O . VAL A 1 165 ? -12.101 -7.735 2.695 1.00 60.03 165 VAL A O 1
ATOM 1272 N N . THR A 1 166 ? -10.480 -8.223 1.216 1.00 60.12 166 THR A N 1
ATOM 1273 C CA . THR A 1 166 ? -9.766 -9.135 2.130 1.00 60.12 166 THR A CA 1
ATOM 1274 C C . THR A 1 166 ? -8.399 -8.602 2.563 1.00 60.12 166 THR A C 1
ATOM 1276 O O . THR A 1 166 ? -7.583 -8.236 1.725 1.00 60.12 166 THR A O 1
ATOM 1279 N N . VAL A 1 167 ? -8.152 -8.734 3.872 1.00 56.41 167 VAL A N 1
ATOM 1280 C CA . VAL A 1 167 ? -6.877 -8.787 4.615 1.00 56.41 167 VAL A CA 1
ATOM 1281 C C . VAL A 1 167 ? -5.997 -7.535 4.612 1.00 56.41 167 VAL A C 1
ATOM 1283 O O . VAL A 1 167 ? -5.184 -7.309 3.720 1.00 56.41 167 VAL A O 1
ATOM 1286 N N . SER A 1 168 ? -6.007 -6.850 5.755 1.00 56.06 168 SER A N 1
ATOM 1287 C CA . SER A 1 168 ? -4.868 -6.076 6.252 1.00 56.06 168 SER A CA 1
ATOM 1288 C C . SER A 1 168 ? -3.736 -7.028 6.664 1.00 56.06 168 SER A C 1
ATOM 1290 O O . SER A 1 168 ? -3.916 -7.863 7.553 1.00 56.06 168 SER A O 1
ATOM 1292 N N . ILE A 1 169 ? -2.554 -6.917 6.047 1.00 60.09 169 ILE A N 1
ATOM 1293 C CA . ILE A 1 169 ? -1.332 -7.522 6.603 1.00 60.09 169 ILE A CA 1
ATOM 1294 C C . ILE A 1 169 ? -0.956 -6.700 7.837 1.00 60.09 169 ILE A C 1
ATOM 1296 O O . ILE A 1 169 ? -0.550 -5.545 7.723 1.00 60.09 169 ILE A O 1
ATOM 1300 N N . GLY A 1 170 ? -1.119 -7.284 9.022 1.00 57.44 170 GLY A N 1
ATOM 1301 C CA . GLY A 1 170 ? -0.910 -6.599 10.290 1.00 57.44 170 GLY A CA 1
ATOM 1302 C C . GLY A 1 170 ? 0.505 -6.820 10.799 1.00 57.44 170 GLY A C 1
ATOM 1303 O O . GLY A 1 170 ? 0.710 -7.621 11.708 1.00 57.44 170 GLY A O 1
ATOM 1304 N N . VAL A 1 171 ? 1.502 -6.121 10.260 1.00 61.44 171 VAL A N 1
ATOM 1305 C CA . VAL A 1 171 ? 2.827 -6.061 10.908 1.00 61.44 171 VAL A CA 1
ATOM 1306 C C . VAL A 1 171 ? 2.695 -5.138 12.126 1.00 61.44 171 VAL A C 1
ATOM 1308 O O . VAL A 1 171 ? 2.262 -4.002 11.943 1.00 61.44 171 VAL A O 1
ATOM 1311 N N . PRO A 1 172 ? 2.983 -5.572 13.373 1.00 66.94 172 PRO A N 1
ATOM 1312 C CA . PRO A 1 172 ? 3.849 -6.691 13.770 1.00 66.94 172 PRO A CA 1
ATOM 1313 C C . PRO A 1 172 ? 3.142 -7.976 14.251 1.00 66.94 172 PRO A C 1
ATOM 1315 O O . PRO A 1 172 ? 3.816 -8.896 14.710 1.00 66.94 172 PRO A O 1
ATOM 1318 N N . LEU A 1 173 ? 1.813 -8.083 14.194 1.00 75.88 173 LEU A N 1
ATOM 1319 C CA . LEU A 1 173 ? 1.083 -9.292 14.625 1.00 75.88 173 LEU A CA 1
ATOM 1320 C C . LEU A 1 173 ? 1.500 -10.528 13.827 1.00 75.88 173 LEU A C 1
ATOM 1322 O O . LEU A 1 173 ? 1.603 -11.625 14.374 1.00 75.88 173 LEU A O 1
ATOM 1326 N N . ASP A 1 174 ? 1.781 -10.316 12.545 1.00 75.69 174 ASP A N 1
ATOM 1327 C CA . ASP A 1 174 ? 2.235 -11.341 11.612 1.00 75.69 174 ASP A CA 1
ATOM 1328 C C . ASP A 1 174 ? 3.749 -11.542 11.612 1.00 75.69 174 ASP A C 1
ATOM 1330 O O . ASP A 1 174 ? 4.253 -12.384 10.860 1.00 75.69 174 ASP A O 1
ATOM 1334 N N . ALA A 1 175 ? 4.479 -10.796 12.446 1.00 81.44 175 ALA A N 1
ATOM 1335 C CA . ALA A 1 175 ? 5.925 -10.851 12.466 1.00 81.44 175 ALA A CA 1
ATOM 1336 C C . ALA A 1 175 ? 6.413 -12.223 12.960 1.00 81.44 175 ALA A C 1
ATOM 1338 O O . ALA A 1 175 ? 6.133 -12.672 14.075 1.00 81.44 175 ALA A O 1
ATOM 1339 N N . VAL A 1 176 ? 7.201 -12.891 12.130 1.00 81.62 176 VAL A N 1
ATOM 1340 C CA . VAL A 1 176 ? 7.995 -14.058 12.473 1.00 81.62 176 VAL A CA 1
ATOM 1341 C C . VAL A 1 176 ? 9.405 -13.581 12.828 1.00 81.62 176 VAL A C 1
ATOM 1343 O O . VAL A 1 176 ? 10.104 -12.944 12.046 1.00 81.62 176 VAL A O 1
ATOM 1346 N N . GLY A 1 177 ? 9.831 -13.857 14.061 1.00 77.88 177 GLY A N 1
ATOM 1347 C CA . GLY A 1 177 ? 11.160 -13.452 14.516 1.00 77.88 177 GLY A CA 1
ATOM 1348 C C . GLY A 1 177 ? 12.287 -14.150 13.742 1.00 77.88 177 GLY A C 1
ATOM 1349 O O . GLY A 1 177 ? 12.139 -15.283 13.286 1.00 77.88 177 GLY A O 1
ATOM 1350 N N . GLY A 1 178 ? 13.452 -13.505 13.681 1.00 85.25 178 GLY A N 1
ATOM 1351 C CA . GLY A 1 178 ? 14.630 -14.007 12.966 1.00 85.25 178 GLY A CA 1
ATOM 1352 C C . GLY A 1 178 ? 14.942 -13.178 11.717 1.00 85.25 178 GLY A C 1
ATOM 1353 O O . GLY A 1 178 ? 14.184 -12.275 11.384 1.00 85.25 178 GLY A O 1
ATOM 1354 N N . PRO A 1 179 ? 16.084 -13.430 11.056 1.00 90.69 179 PRO A N 1
ATOM 1355 C CA . PRO A 1 179 ? 16.436 -12.714 9.835 1.00 90.69 179 PRO A CA 1
ATOM 1356 C C . PRO A 1 179 ? 15.504 -13.099 8.679 1.00 90.69 179 PRO A C 1
ATOM 1358 O O . PRO A 1 179 ? 14.967 -14.210 8.666 1.00 90.69 179 PRO A O 1
ATOM 1361 N N . VAL A 1 180 ? 15.388 -12.213 7.686 1.00 92.75 180 VAL A N 1
ATOM 1362 C CA . VAL A 1 180 ? 14.740 -12.517 6.402 1.00 92.75 180 VAL A CA 1
ATOM 1363 C C . VAL A 1 180 ? 15.412 -13.755 5.779 1.00 92.75 180 VAL A C 1
ATOM 1365 O O . VAL A 1 180 ? 16.642 -13.783 5.657 1.00 92.75 180 VAL A O 1
ATOM 1368 N N . PRO A 1 181 ? 14.656 -14.809 5.418 1.00 95.25 181 PRO A N 1
ATOM 1369 C CA . PRO A 1 181 ? 15.195 -15.958 4.699 1.00 95.25 181 PRO A CA 1
ATOM 1370 C C . PRO A 1 181 ? 15.813 -15.531 3.367 1.00 95.25 181 PRO A C 1
ATOM 1372 O O . PRO A 1 181 ? 15.255 -14.687 2.671 1.00 95.25 181 PRO A O 1
ATOM 1375 N N . ALA A 1 182 ? 16.930 -16.148 2.979 1.00 96.88 182 ALA A N 1
ATOM 1376 C CA . ALA A 1 182 ? 17.629 -15.791 1.742 1.00 96.88 182 ALA A CA 1
ATOM 1377 C C . ALA A 1 182 ? 16.740 -15.960 0.497 1.00 96.88 182 ALA A C 1
ATOM 1379 O O . ALA A 1 182 ? 16.850 -15.199 -0.456 1.00 96.88 182 ALA A O 1
ATOM 1380 N N . GLU A 1 183 ? 15.836 -16.939 0.513 1.00 97.12 183 GLU A N 1
ATOM 1381 C CA . GLU A 1 183 ? 14.856 -17.153 -0.546 1.00 97.12 183 GLU A CA 1
ATOM 1382 C C . GLU A 1 183 ? 13.842 -16.006 -0.647 1.00 97.12 183 GLU A C 1
ATOM 1384 O O . GLU A 1 183 ? 13.481 -15.613 -1.752 1.00 97.12 183 GLU A O 1
ATOM 1389 N N . VAL A 1 184 ? 13.400 -15.454 0.488 1.00 95.25 184 VAL A N 1
ATOM 1390 C CA . VAL A 1 184 ? 12.472 -14.310 0.532 1.00 95.25 184 VAL A CA 1
ATOM 1391 C C . VAL A 1 184 ? 13.170 -13.044 0.056 1.00 95.25 184 VAL A C 1
ATOM 1393 O O . VAL A 1 184 ? 12.629 -12.329 -0.781 1.00 95.25 184 VAL A O 1
ATOM 1396 N N . ASP A 1 185 ? 14.388 -12.806 0.542 1.00 95.69 185 ASP A N 1
ATOM 1397 C CA . ASP A 1 185 ? 15.230 -11.691 0.108 1.00 95.69 185 ASP A CA 1
ATOM 1398 C C . ASP A 1 185 ? 15.461 -11.731 -1.410 1.00 95.69 185 ASP A C 1
ATOM 1400 O O . ASP A 1 185 ? 15.249 -10.743 -2.112 1.00 95.69 185 ASP A O 1
ATOM 1404 N N . GLN A 1 186 ? 15.770 -12.913 -1.953 1.00 97.19 186 GLN A N 1
ATOM 1405 C CA . GLN A 1 186 ? 15.910 -13.110 -3.392 1.00 97.19 186 GLN A CA 1
ATOM 1406 C C . GLN A 1 186 ? 14.614 -12.807 -4.163 1.00 97.19 186 GLN A C 1
ATOM 1408 O O . GLN A 1 186 ? 14.667 -12.144 -5.198 1.00 97.19 186 GLN A O 1
ATOM 1413 N N . LEU A 1 187 ? 13.459 -13.292 -3.693 1.00 96.94 187 LEU A N 1
ATOM 1414 C CA . LEU A 1 187 ? 12.164 -13.049 -4.344 1.00 96.94 187 LEU A CA 1
ATOM 1415 C C . LEU A 1 187 ? 11.782 -11.562 -4.336 1.00 96.94 187 LEU A C 1
ATOM 1417 O O . LEU A 1 187 ? 11.218 -11.076 -5.313 1.00 96.94 187 LEU A O 1
ATOM 1421 N N . ALA A 1 188 ? 12.107 -10.841 -3.263 1.00 95.25 188 ALA A N 1
ATOM 1422 C CA . ALA A 1 188 ? 11.798 -9.421 -3.118 1.00 95.25 188 ALA A CA 1
ATOM 1423 C C . ALA A 1 188 ? 12.705 -8.511 -3.963 1.00 95.25 188 ALA A C 1
ATOM 1425 O O . ALA A 1 188 ? 12.244 -7.494 -4.479 1.00 95.25 188 ALA A O 1
ATOM 1426 N N . THR A 1 189 ? 13.982 -8.867 -4.120 1.00 95.06 189 THR A N 1
ATOM 1427 C CA . THR A 1 189 ? 15.000 -7.979 -4.713 1.00 95.06 189 THR A CA 1
ATOM 1428 C C . THR A 1 189 ? 15.290 -8.262 -6.189 1.00 95.06 189 THR A C 1
ATOM 1430 O O . THR A 1 189 ? 15.636 -7.347 -6.938 1.00 95.06 189 THR A O 1
ATOM 1433 N N . ALA A 1 190 ? 15.085 -9.496 -6.670 1.00 96.06 190 ALA A N 1
ATOM 1434 C CA . ALA A 1 190 ? 15.429 -9.883 -8.044 1.00 96.06 190 ALA A CA 1
ATOM 1435 C C . ALA A 1 190 ? 14.642 -9.137 -9.136 1.00 96.06 190 ALA A C 1
ATOM 1437 O O . ALA A 1 190 ? 15.061 -9.136 -10.297 1.00 96.06 190 ALA A O 1
ATOM 1438 N N . GLY A 1 191 ? 13.518 -8.498 -8.792 1.00 96.19 191 GLY A N 1
ATOM 1439 C CA . GLY A 1 191 ? 12.727 -7.715 -9.740 1.00 96.19 191 GLY A CA 1
ATOM 1440 C C . GLY A 1 191 ? 13.524 -6.588 -10.400 1.00 96.19 191 GLY A C 1
ATOM 1441 O O . GLY A 1 191 ? 13.354 -6.359 -11.594 1.00 96.19 191 GLY A O 1
ATOM 1442 N N . ALA A 1 192 ? 14.440 -5.934 -9.677 1.00 96.44 192 ALA A N 1
ATOM 1443 C CA . ALA A 1 192 ? 15.269 -4.867 -10.241 1.00 96.44 192 ALA A CA 1
ATOM 1444 C C . ALA A 1 192 ? 16.231 -5.392 -11.325 1.00 96.44 192 ALA A C 1
ATOM 1446 O O . ALA A 1 192 ? 16.331 -4.806 -12.406 1.00 96.44 192 ALA A O 1
ATOM 1447 N N . ASP A 1 193 ? 16.880 -6.534 -11.078 1.00 97.88 193 ASP A N 1
ATOM 1448 C CA . ASP A 1 193 ? 17.773 -7.182 -12.046 1.00 97.88 193 ASP A CA 1
ATOM 1449 C C . ASP A 1 193 ? 17.004 -7.713 -13.264 1.00 97.88 193 ASP A C 1
ATOM 1451 O O . ASP A 1 193 ? 17.441 -7.536 -14.405 1.00 97.88 193 ASP A O 1
ATOM 1455 N N . LEU A 1 194 ? 15.834 -8.321 -13.041 1.00 98.44 194 LEU A N 1
ATOM 1456 C CA . LEU A 1 194 ? 14.930 -8.762 -14.108 1.00 98.44 194 LEU A CA 1
ATOM 1457 C C . LEU A 1 194 ? 14.482 -7.591 -14.983 1.00 98.44 194 LEU A C 1
ATOM 1459 O O . LEU A 1 194 ? 14.517 -7.697 -16.208 1.00 98.44 194 LEU A O 1
AT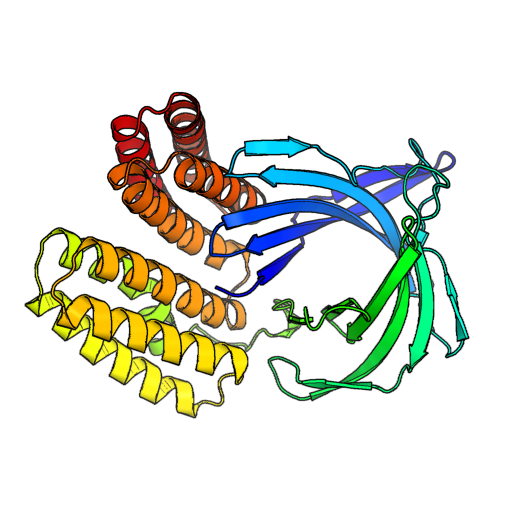OM 1463 N N . PHE A 1 195 ? 14.109 -6.470 -14.366 1.00 98.25 195 PHE A N 1
ATOM 1464 C CA . PHE A 1 195 ? 13.682 -5.261 -15.059 1.00 98.25 195 PHE A CA 1
ATOM 1465 C C . PHE A 1 195 ? 14.778 -4.723 -15.987 1.00 98.25 195 PHE A C 1
ATOM 1467 O O . PHE A 1 195 ? 14.516 -4.388 -17.146 1.00 98.25 195 PHE A O 1
ATOM 1474 N N . VAL A 1 196 ? 16.022 -4.673 -15.498 1.00 97.69 196 VAL A N 1
ATOM 1475 C CA . VAL A 1 196 ? 17.188 -4.240 -16.280 1.00 97.69 196 VAL A CA 1
ATOM 1476 C C . VAL A 1 196 ? 17.499 -5.230 -17.405 1.00 97.69 196 VAL A C 1
ATOM 1478 O O . VAL A 1 196 ? 17.695 -4.815 -18.550 1.00 97.69 196 VAL A O 1
ATOM 1481 N N . ALA A 1 197 ? 17.520 -6.533 -17.113 1.00 98.56 197 ALA A N 1
ATOM 1482 C CA . ALA A 1 197 ? 17.812 -7.572 -18.099 1.00 98.56 197 ALA A CA 1
ATOM 1483 C C . ALA A 1 197 ? 16.769 -7.608 -19.228 1.00 98.56 197 ALA A C 1
ATOM 1485 O O . ALA A 1 197 ? 17.138 -7.676 -20.403 1.00 98.56 197 ALA A O 1
ATOM 1486 N N . ALA A 1 198 ? 15.482 -7.495 -18.890 1.00 98.44 198 ALA A N 1
ATOM 1487 C CA . ALA A 1 198 ? 14.388 -7.434 -19.854 1.00 98.44 198 ALA A CA 1
ATOM 1488 C C . ALA A 1 198 ? 14.485 -6.191 -20.749 1.00 98.44 198 ALA A C 1
ATOM 1490 O O . ALA A 1 198 ? 14.421 -6.314 -21.972 1.00 98.44 198 ALA A O 1
ATOM 1491 N N . GLY A 1 199 ? 14.734 -5.009 -20.170 1.00 97.25 199 GLY A N 1
ATOM 1492 C CA . GLY A 1 199 ? 14.926 -3.770 -20.934 1.00 97.25 199 GLY A CA 1
ATOM 1493 C C . GLY A 1 199 ? 16.128 -3.820 -21.889 1.00 97.25 199 GLY A C 1
ATOM 1494 O O . GLY A 1 199 ? 16.102 -3.220 -22.964 1.00 97.25 199 GLY A O 1
ATOM 1495 N N . ALA A 1 200 ? 17.167 -4.585 -21.542 1.00 98.06 200 ALA A N 1
ATOM 1496 C CA . ALA A 1 200 ? 18.323 -4.841 -22.402 1.00 98.06 200 ALA A CA 1
ATOM 1497 C C . ALA A 1 200 ? 18.113 -5.987 -23.416 1.00 98.06 200 ALA A C 1
ATOM 1499 O O . ALA A 1 200 ? 19.017 -6.261 -24.210 1.00 98.06 200 ALA A O 1
ATOM 1500 N N . ALA A 1 201 ? 16.952 -6.653 -23.392 1.00 98.06 201 ALA A N 1
ATOM 1501 C CA . ALA A 1 201 ? 16.661 -7.884 -24.128 1.00 98.06 201 ALA A CA 1
ATOM 1502 C C . ALA A 1 201 ? 17.689 -9.011 -23.879 1.00 98.06 201 ALA A C 1
ATOM 1504 O O . ALA A 1 201 ? 17.975 -9.824 -24.764 1.00 98.06 201 ALA A O 1
ATOM 1505 N N . ASP A 1 202 ? 18.262 -9.073 -22.671 1.00 98.62 202 ASP A N 1
ATOM 1506 C CA . ASP A 1 202 ? 19.134 -10.167 -22.236 1.00 98.62 202 ASP A CA 1
ATOM 1507 C C . ASP A 1 202 ? 18.292 -11.340 -21.715 1.00 98.62 202 ASP A C 1
ATOM 1509 O O . ASP A 1 202 ? 18.215 -11.633 -20.520 1.00 98.62 202 ASP A O 1
ATOM 1513 N N . TRP A 1 203 ? 17.637 -12.034 -22.644 1.00 98.50 203 TRP A N 1
ATOM 1514 C CA . TRP A 1 203 ? 16.743 -13.152 -22.329 1.00 98.50 203 TRP A CA 1
ATOM 1515 C C . TRP A 1 203 ? 17.453 -14.338 -21.676 1.00 98.50 203 TRP A C 1
ATOM 1517 O O . TRP A 1 203 ? 16.826 -15.123 -20.961 1.00 98.50 203 TRP A O 1
ATOM 1527 N N . ALA A 1 204 ? 18.768 -14.464 -21.878 1.00 98.38 204 ALA A N 1
ATOM 1528 C CA . ALA A 1 204 ? 19.569 -15.467 -21.191 1.00 98.38 204 ALA A CA 1
ATOM 1529 C C . ALA A 1 204 ? 19.676 -15.148 -19.693 1.00 98.38 204 ALA A C 1
ATOM 1531 O O . ALA A 1 204 ? 19.497 -16.049 -18.871 1.00 98.38 204 ALA A O 1
ATOM 1532 N N . ALA A 1 205 ? 19.915 -13.881 -19.338 1.00 98.56 205 ALA A N 1
ATOM 1533 C CA . ALA A 1 205 ? 19.900 -13.430 -17.950 1.00 98.56 205 ALA A CA 1
ATOM 1534 C C . ALA A 1 205 ? 18.499 -13.539 -17.327 1.00 98.56 205 ALA A C 1
ATOM 1536 O O . ALA A 1 205 ? 18.376 -14.095 -16.236 1.00 98.56 205 ALA A O 1
ATOM 1537 N N . VAL A 1 206 ? 17.445 -13.110 -18.037 1.00 98.81 206 VAL A N 1
ATO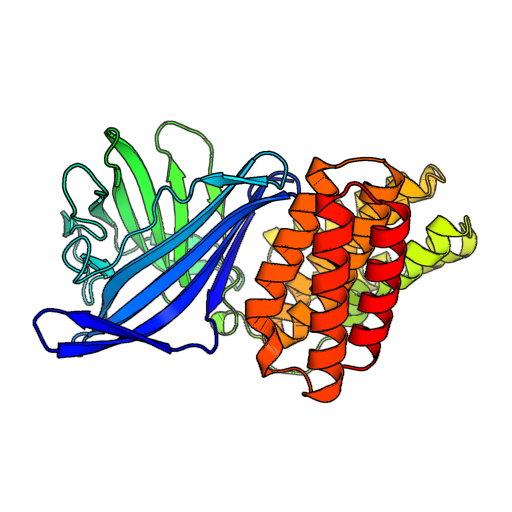M 1538 C CA . VAL A 1 206 ? 16.048 -13.233 -17.568 1.00 98.81 206 VAL A CA 1
ATOM 1539 C C . VAL A 1 206 ? 15.697 -14.691 -17.259 1.00 98.81 206 VAL A C 1
ATOM 1541 O O . VAL A 1 206 ? 15.203 -14.989 -16.174 1.00 98.81 206 VAL A O 1
ATOM 1544 N N . THR A 1 207 ? 16.009 -15.618 -18.172 1.00 98.56 207 THR A N 1
ATOM 1545 C CA . THR A 1 207 ? 15.740 -17.054 -17.973 1.00 98.56 207 THR A CA 1
ATOM 1546 C C . THR A 1 207 ? 16.493 -17.602 -16.759 1.00 98.56 207 THR A C 1
ATOM 1548 O O . THR A 1 207 ? 15.917 -18.318 -15.945 1.00 98.56 207 THR A O 1
ATOM 1551 N N . ALA A 1 208 ? 17.770 -17.240 -16.598 1.00 98.56 208 ALA A N 1
ATOM 1552 C CA . ALA A 1 208 ? 18.577 -17.698 -15.469 1.00 98.56 208 ALA A CA 1
ATOM 1553 C C . ALA A 1 208 ? 18.053 -17.181 -14.115 1.00 98.56 208 ALA A C 1
ATOM 1555 O O . ALA A 1 208 ? 18.041 -17.930 -13.136 1.00 98.56 208 ALA A O 1
ATOM 1556 N N . LEU A 1 209 ? 17.606 -15.923 -14.058 1.00 98.62 209 LEU A N 1
ATOM 1557 C CA . LEU A 1 209 ? 16.983 -15.341 -12.867 1.00 98.62 209 LEU A CA 1
ATOM 1558 C C . LEU A 1 209 ? 15.660 -16.042 -12.543 1.00 98.62 209 LEU A C 1
ATOM 1560 O O . LEU A 1 209 ? 15.466 -16.464 -11.404 1.00 98.62 209 LEU A O 1
ATOM 1564 N N . LEU A 1 210 ? 14.795 -16.246 -13.540 1.00 98.56 210 LEU A N 1
ATOM 1565 C CA . LEU A 1 210 ? 13.514 -16.936 -13.377 1.00 98.56 210 LEU A CA 1
ATOM 1566 C C . LEU A 1 210 ? 13.683 -18.377 -12.867 1.00 98.56 210 LEU A C 1
ATOM 1568 O O . LEU A 1 210 ? 12.965 -18.798 -11.960 1.00 98.56 210 LEU A O 1
ATOM 1572 N N . ASP A 1 211 ? 14.650 -19.134 -13.390 1.00 98.50 211 ASP A N 1
ATOM 1573 C CA . ASP A 1 211 ? 14.965 -20.483 -12.895 1.00 98.50 211 ASP A CA 1
ATOM 1574 C C . ASP A 1 211 ? 15.390 -20.460 -11.417 1.00 98.50 211 ASP A C 1
ATOM 1576 O O . ASP A 1 211 ? 14.983 -21.314 -10.615 1.00 98.50 211 ASP A O 1
ATOM 1580 N N . SER A 1 212 ? 16.193 -19.463 -11.034 1.00 98.56 212 SER A N 1
ATOM 1581 C CA . SER A 1 212 ? 16.614 -19.306 -9.644 1.00 98.56 212 SER A CA 1
ATOM 1582 C C . SER A 1 212 ? 15.452 -18.925 -8.729 1.00 98.56 212 SER A C 1
ATOM 1584 O O . SER A 1 212 ? 15.377 -19.451 -7.620 1.00 98.56 212 SER A O 1
ATOM 1586 N N . LEU A 1 213 ? 14.545 -18.059 -9.183 1.00 98.62 213 LEU A N 1
ATOM 1587 C CA . LEU A 1 213 ? 13.375 -17.625 -8.418 1.00 98.62 213 LEU A CA 1
ATOM 1588 C C . LEU A 1 213 ? 12.383 -18.766 -8.209 1.00 98.62 213 LEU A C 1
ATOM 1590 O O . LEU A 1 213 ? 11.933 -18.979 -7.088 1.00 98.62 213 LEU A O 1
ATOM 1594 N N . ASN A 1 214 ? 12.126 -19.573 -9.241 1.00 98.56 214 ASN A N 1
ATOM 1595 C CA . ASN A 1 214 ? 11.312 -20.784 -9.110 1.00 98.56 214 ASN A CA 1
ATOM 1596 C C . ASN A 1 214 ? 11.902 -21.762 -8.085 1.00 98.56 214 ASN A C 1
ATOM 1598 O O . ASN A 1 214 ? 11.171 -22.384 -7.315 1.00 98.56 214 ASN A O 1
ATOM 1602 N N . THR A 1 215 ? 13.232 -21.883 -8.044 1.00 98.44 215 THR A N 1
ATOM 1603 C CA . THR A 1 215 ? 13.920 -22.722 -7.053 1.00 98.44 215 THR A CA 1
ATOM 1604 C C . THR A 1 215 ? 13.776 -22.157 -5.637 1.00 98.44 215 THR A C 1
ATOM 1606 O O . THR A 1 215 ? 13.461 -22.909 -4.712 1.00 98.44 215 THR A O 1
ATOM 1609 N N . ALA A 1 216 ? 13.981 -20.848 -5.463 1.00 98.25 216 ALA A N 1
ATOM 1610 C CA . ALA A 1 216 ? 13.826 -20.164 -4.180 1.00 98.25 216 ALA A CA 1
ATOM 1611 C C . ALA A 1 216 ? 12.388 -20.282 -3.657 1.00 98.25 216 ALA A C 1
ATOM 1613 O O . ALA A 1 216 ? 12.173 -20.692 -2.516 1.00 98.25 216 ALA A O 1
ATOM 1614 N N . TRP A 1 217 ? 11.401 -20.022 -4.516 1.00 98.00 217 TRP A N 1
ATOM 1615 C CA . TRP A 1 217 ? 9.994 -20.125 -4.160 1.00 98.00 217 TRP A CA 1
ATOM 1616 C C . TRP A 1 217 ? 9.589 -21.553 -3.798 1.00 98.00 217 TRP A C 1
ATOM 1618 O O . TRP A 1 217 ? 8.987 -21.759 -2.748 1.00 98.00 217 TRP A O 1
ATOM 1628 N N . ALA A 1 218 ? 9.987 -22.559 -4.582 1.00 97.25 218 ALA A N 1
ATOM 1629 C CA . ALA A 1 218 ? 9.702 -23.956 -4.254 1.00 97.25 218 ALA A CA 1
ATOM 1630 C C . ALA A 1 218 ? 10.287 -24.375 -2.891 1.00 97.25 218 ALA A C 1
ATOM 1632 O O . ALA A 1 218 ? 9.658 -25.143 -2.169 1.00 97.25 218 ALA A O 1
ATOM 1633 N N . SER A 1 219 ? 11.469 -23.861 -2.526 1.00 96.62 219 SER A N 1
ATOM 1634 C CA . SER A 1 219 ? 12.078 -24.085 -1.207 1.00 96.62 219 SER A CA 1
ATOM 1635 C C . SER A 1 219 ? 11.275 -23.406 -0.094 1.00 96.62 219 SER A C 1
ATOM 1637 O O . SER A 1 219 ? 10.915 -24.037 0.901 1.00 96.62 219 SER A O 1
ATOM 1639 N N . TYR A 1 220 ? 10.956 -22.123 -0.269 1.00 94.75 220 TYR A N 1
ATOM 1640 C CA . TYR A 1 220 ? 10.315 -21.325 0.769 1.00 94.75 220 TYR A CA 1
ATOM 1641 C C . TYR A 1 220 ? 8.833 -21.672 0.970 1.00 94.75 220 TYR A C 1
ATOM 1643 O O . TYR A 1 220 ? 8.359 -21.691 2.105 1.00 94.75 220 TYR A O 1
ATOM 1651 N N . ARG A 1 221 ? 8.102 -22.032 -0.089 1.00 93.50 221 ARG A N 1
ATOM 1652 C CA . ARG A 1 221 ? 6.679 -22.410 -0.033 1.00 93.50 221 ARG A CA 1
ATOM 1653 C C . ARG A 1 221 ? 6.413 -23.577 0.923 1.00 93.50 221 ARG A C 1
ATOM 1655 O O . ARG A 1 221 ? 5.403 -23.584 1.624 1.00 93.50 221 ARG A O 1
ATOM 1662 N N . GLU A 1 222 ? 7.355 -24.513 1.034 1.00 91.31 222 GLU A N 1
ATOM 1663 C CA . GLU A 1 222 ? 7.288 -25.663 1.952 1.00 91.31 222 GLU A CA 1
ATOM 1664 C C . GLU A 1 222 ? 7.403 -25.275 3.440 1.00 91.31 222 GLU A C 1
ATOM 1666 O O . GLU A 1 222 ? 7.160 -26.101 4.321 1.00 91.31 222 GLU A O 1
ATOM 1671 N N . THR A 1 223 ? 7.744 -24.020 3.751 1.00 87.31 223 THR A N 1
ATOM 1672 C CA . THR A 1 223 ? 7.847 -23.527 5.135 1.00 87.31 223 THR A CA 1
ATOM 1673 C C . THR A 1 223 ? 6.495 -23.177 5.767 1.00 87.31 223 THR A C 1
ATOM 1675 O O . THR A 1 223 ? 6.445 -22.863 6.956 1.00 87.31 223 THR A O 1
ATOM 1678 N N . GLY A 1 224 ? 5.393 -23.286 5.012 1.00 80.75 224 GLY A N 1
ATOM 1679 C CA . GLY A 1 224 ? 4.042 -22.967 5.482 1.00 80.75 224 GLY A CA 1
ATOM 1680 C C . GLY A 1 224 ? 3.670 -21.504 5.249 1.00 80.75 224 GLY A C 1
ATOM 1681 O O . GLY A 1 224 ? 3.229 -20.821 6.172 1.00 80.75 224 GLY A O 1
ATOM 1682 N N . VAL A 1 225 ? 3.878 -21.019 4.021 1.00 82.94 225 VAL A N 1
ATOM 1683 C CA . VAL A 1 225 ? 3.465 -19.670 3.604 1.00 82.94 225 VAL A CA 1
ATOM 1684 C C . VAL A 1 225 ? 1.929 -19.574 3.608 1.00 82.94 225 VAL A C 1
ATOM 1686 O O . VAL A 1 225 ? 1.272 -20.539 3.203 1.00 82.94 225 VAL A O 1
ATOM 1689 N N . PRO A 1 226 ? 1.340 -18.448 4.053 1.00 79.12 226 PRO A N 1
ATOM 1690 C CA . PRO A 1 226 ? -0.111 -18.271 4.058 1.00 79.12 226 PRO A CA 1
ATOM 1691 C C . PRO A 1 226 ? -0.707 -18.441 2.647 1.00 79.12 226 PRO A C 1
ATOM 1693 O O . PRO A 1 226 ? -0.098 -17.945 1.696 1.00 79.12 226 PRO A O 1
ATOM 1696 N N . PRO A 1 227 ? -1.876 -19.096 2.477 1.00 80.38 227 PRO A N 1
ATOM 1697 C CA . PRO A 1 227 ? -2.420 -19.419 1.154 1.00 80.38 227 PRO A CA 1
ATOM 1698 C C . PRO A 1 227 ? -2.566 -18.219 0.216 1.00 80.38 227 PRO A C 1
ATOM 1700 O O . PRO A 1 227 ? -2.098 -18.291 -0.912 1.00 80.38 227 PRO A O 1
ATOM 1703 N N . LEU A 1 228 ? -3.116 -17.095 0.694 1.00 75.19 228 LEU A N 1
ATOM 1704 C CA . LEU A 1 228 ? -3.289 -15.888 -0.126 1.00 75.19 228 LEU A CA 1
ATOM 1705 C C . LEU A 1 228 ? -1.955 -15.363 -0.674 1.00 75.19 228 LEU A C 1
ATOM 1707 O O . LEU A 1 228 ? -1.847 -15.038 -1.853 1.00 75.19 228 LEU A O 1
ATOM 1711 N N . THR A 1 229 ? -0.915 -15.328 0.162 1.00 81.06 229 THR A N 1
ATOM 1712 C CA . THR A 1 229 ? 0.415 -14.886 -0.269 1.00 81.06 229 THR A CA 1
ATOM 1713 C C . THR A 1 229 ? 1.084 -15.912 -1.182 1.00 81.06 229 THR A C 1
ATOM 1715 O O . THR A 1 229 ? 1.792 -15.540 -2.116 1.00 81.06 229 THR A O 1
ATOM 1718 N N . ALA A 1 230 ? 0.851 -17.205 -0.940 1.00 87.94 230 ALA A N 1
ATOM 1719 C CA . ALA A 1 230 ? 1.371 -18.268 -1.788 1.00 87.94 230 ALA A CA 1
ATOM 1720 C C . ALA A 1 230 ? 0.753 -18.248 -3.190 1.00 87.94 230 ALA A C 1
ATOM 1722 O O . ALA A 1 230 ? 1.490 -18.337 -4.170 1.00 87.94 230 ALA A O 1
ATOM 1723 N N . ASP A 1 231 ? -0.562 -18.068 -3.282 1.00 86.25 231 ASP A N 1
ATOM 1724 C CA . ASP A 1 231 ? -1.281 -17.965 -4.550 1.00 86.25 231 ASP A CA 1
ATOM 1725 C C . ASP A 1 231 ? -0.853 -16.707 -5.320 1.00 86.25 231 ASP A C 1
ATOM 1727 O O . ASP A 1 231 ? -0.613 -16.774 -6.524 1.00 86.25 231 ASP A O 1
ATOM 1731 N N . GLY A 1 232 ? -0.671 -15.576 -4.626 1.00 88.00 232 GLY A N 1
ATOM 1732 C CA . GLY A 1 232 ? -0.147 -14.348 -5.230 1.00 88.00 232 GLY A CA 1
ATOM 1733 C C . GLY A 1 232 ? 1.243 -14.533 -5.847 1.00 88.00 232 GLY A C 1
ATOM 1734 O O . GLY A 1 232 ? 1.483 -14.099 -6.974 1.00 88.00 232 GLY A O 1
ATOM 1735 N N . MET A 1 233 ? 2.148 -15.224 -5.146 1.00 93.81 233 MET A N 1
ATOM 1736 C CA . MET A 1 233 ? 3.499 -15.500 -5.646 1.00 93.81 233 MET A CA 1
ATOM 1737 C C . MET A 1 233 ? 3.490 -16.494 -6.818 1.00 93.81 233 MET A C 1
ATOM 1739 O O . MET A 1 233 ? 4.200 -16.285 -7.802 1.00 93.81 233 MET A O 1
ATOM 1743 N N . ASP A 1 234 ? 2.660 -17.542 -6.747 1.00 95.75 234 ASP A N 1
ATOM 1744 C CA . ASP A 1 234 ? 2.466 -18.502 -7.843 1.00 95.75 234 ASP A CA 1
ATOM 1745 C C . ASP A 1 234 ? 1.986 -17.780 -9.123 1.00 95.75 234 ASP A C 1
ATOM 1747 O O . ASP A 1 234 ? 2.557 -17.978 -10.199 1.00 95.75 234 ASP A O 1
ATOM 1751 N N . VAL A 1 235 ? 1.002 -16.881 -9.002 1.00 94.69 235 VAL A N 1
ATOM 1752 C CA . VAL A 1 235 ? 0.479 -16.074 -10.120 1.00 94.69 235 VAL A CA 1
ATOM 1753 C C . VAL A 1 235 ? 1.539 -15.125 -10.684 1.00 94.69 235 VAL A C 1
ATOM 1755 O O . VAL A 1 235 ? 1.684 -15.031 -11.904 1.00 94.69 235 VAL A O 1
ATOM 1758 N N . ALA A 1 236 ? 2.300 -14.438 -9.828 1.00 96.38 236 ALA A N 1
ATOM 1759 C CA . ALA A 1 236 ? 3.334 -13.503 -10.271 1.00 96.38 236 ALA A CA 1
ATOM 1760 C C . ALA A 1 236 ? 4.462 -14.209 -11.045 1.00 96.38 236 ALA A C 1
ATOM 1762 O O . ALA A 1 236 ? 4.886 -13.737 -12.103 1.00 96.38 236 ALA A O 1
ATOM 1763 N N . LEU A 1 237 ? 4.915 -15.375 -10.570 1.00 98.44 237 LEU A N 1
ATOM 1764 C CA . LEU A 1 237 ? 5.918 -16.183 -11.271 1.00 98.44 237 LEU A CA 1
ATOM 1765 C C . LEU A 1 237 ? 5.393 -16.736 -12.602 1.00 98.44 237 LEU A C 1
ATOM 1767 O O . LEU A 1 237 ? 6.141 -16.761 -13.582 1.00 98.44 237 LEU A O 1
ATOM 1771 N N . GLU A 1 238 ? 4.124 -17.152 -12.669 1.00 98.38 238 GLU A N 1
ATOM 1772 C CA . GLU A 1 238 ? 3.498 -17.597 -13.920 1.00 98.38 238 GLU A CA 1
ATOM 1773 C C . GLU A 1 238 ? 3.412 -16.455 -14.943 1.00 98.38 238 GLU A C 1
ATOM 1775 O O . GLU A 1 238 ? 3.784 -16.643 -16.106 1.00 98.38 238 GLU A O 1
ATOM 1780 N N . ALA A 1 239 ? 2.992 -15.261 -14.515 1.00 97.81 239 ALA A N 1
ATOM 1781 C CA . ALA A 1 239 ? 2.932 -14.074 -15.364 1.00 97.81 239 ALA A CA 1
ATOM 1782 C C . ALA A 1 239 ? 4.321 -13.683 -15.894 1.00 97.81 239 ALA A C 1
ATOM 1784 O O . ALA A 1 239 ? 4.487 -13.469 -17.099 1.00 97.81 239 ALA A O 1
ATOM 1785 N N . LEU A 1 240 ? 5.337 -13.678 -15.024 1.00 98.62 240 LEU A N 1
ATOM 1786 C CA . LEU A 1 240 ? 6.722 -13.411 -15.409 1.00 98.62 240 LEU A CA 1
ATOM 1787 C C . LEU A 1 240 ? 7.241 -14.445 -16.414 1.00 98.62 240 LEU A C 1
ATOM 1789 O O . LEU A 1 240 ? 7.845 -14.076 -17.421 1.00 98.62 240 LEU A O 1
ATOM 1793 N N . ALA A 1 241 ? 6.981 -15.733 -16.182 1.00 98.56 241 ALA A N 1
ATOM 1794 C CA . ALA A 1 241 ? 7.383 -16.800 -17.094 1.00 98.56 241 ALA A CA 1
ATOM 1795 C C . ALA A 1 241 ? 6.710 -16.677 -18.468 1.00 98.56 241 ALA A C 1
ATOM 1797 O O . ALA A 1 241 ? 7.359 -16.886 -19.496 1.00 98.56 241 ALA A O 1
ATOM 1798 N N . ALA A 1 242 ? 5.424 -16.320 -18.498 1.00 98.50 242 ALA A N 1
ATOM 1799 C CA . ALA A 1 242 ? 4.681 -16.117 -19.734 1.00 98.50 242 ALA A CA 1
ATOM 1800 C C . ALA A 1 242 ? 5.231 -14.931 -20.542 1.00 98.50 242 ALA A C 1
ATOM 1802 O O . ALA A 1 242 ? 5.485 -15.081 -21.740 1.00 98.50 242 ALA A O 1
ATOM 1803 N N . ALA A 1 243 ? 5.462 -13.785 -19.894 1.00 98.31 243 ALA A N 1
ATOM 1804 C CA . ALA A 1 243 ? 6.015 -12.592 -20.534 1.00 98.31 243 ALA A CA 1
ATOM 1805 C C . ALA A 1 243 ? 7.443 -12.829 -21.058 1.00 98.31 243 ALA A C 1
ATOM 1807 O O . ALA A 1 243 ? 7.726 -12.574 -22.232 1.00 98.31 243 ALA A O 1
ATOM 1808 N N . ALA A 1 244 ? 8.310 -13.418 -20.227 1.00 98.19 244 ALA A N 1
ATOM 1809 C CA . ALA A 1 244 ? 9.687 -13.735 -20.596 1.00 98.19 244 ALA A CA 1
ATOM 1810 C C . ALA A 1 244 ? 9.761 -14.762 -21.737 1.00 98.19 244 ALA A C 1
ATOM 1812 O O . ALA A 1 244 ? 10.571 -14.618 -22.651 1.00 98.19 244 ALA A O 1
ATOM 1813 N N . GLY A 1 245 ? 8.892 -15.778 -21.731 1.00 97.88 245 GLY A N 1
ATOM 1814 C CA . GLY A 1 245 ? 8.806 -16.771 -22.807 1.00 97.88 245 GLY A CA 1
ATOM 1815 C C . GLY A 1 245 ? 8.322 -16.194 -24.142 1.00 97.88 245 GLY A C 1
ATOM 1816 O O . GLY A 1 245 ? 8.607 -16.765 -25.196 1.00 97.88 245 GLY A O 1
ATOM 1817 N N . GLY A 1 246 ? 7.606 -15.068 -24.102 1.00 97.56 246 GLY A N 1
ATOM 1818 C CA . GLY A 1 246 ? 7.239 -14.277 -25.273 1.00 97.56 246 GLY A CA 1
ATOM 1819 C C . GLY A 1 246 ? 8.334 -13.323 -25.758 1.00 97.56 246 GLY A C 1
ATOM 1820 O O . GLY A 1 246 ? 8.158 -12.733 -26.822 1.00 97.56 246 GLY A O 1
ATOM 1821 N N . GLU A 1 247 ? 9.438 -13.181 -25.012 1.00 97.81 247 GLU A N 1
ATOM 1822 C CA . GLU A 1 247 ? 10.467 -12.153 -25.224 1.00 97.81 247 GLU A CA 1
ATOM 1823 C C . GLU A 1 247 ? 9.864 -10.731 -25.310 1.00 97.81 247 GLU A C 1
ATOM 1825 O O . GLU A 1 247 ? 10.301 -9.883 -26.093 1.00 97.81 247 GLU A O 1
ATOM 1830 N N . ASP A 1 248 ? 8.826 -10.469 -24.509 1.00 97.94 248 ASP A N 1
ATOM 1831 C CA . ASP A 1 248 ? 8.142 -9.176 -24.438 1.00 97.94 248 ASP A CA 1
ATOM 1832 C C . ASP A 1 248 ? 8.760 -8.331 -23.318 1.00 97.94 248 ASP A C 1
ATOM 1834 O O . ASP A 1 248 ? 8.523 -8.577 -22.134 1.00 97.94 248 ASP A O 1
ATOM 1838 N N . ALA A 1 249 ? 9.617 -7.372 -23.683 1.00 97.75 249 ALA A N 1
ATOM 1839 C CA . ALA A 1 249 ? 10.376 -6.584 -22.710 1.00 97.75 249 ALA A CA 1
ATOM 1840 C C . ALA A 1 249 ? 9.475 -5.742 -21.786 1.00 97.75 249 ALA A C 1
ATOM 1842 O O . ALA A 1 249 ? 9.603 -5.923 -20.574 1.00 97.75 249 ALA A O 1
ATOM 1843 N N . PRO A 1 250 ? 8.535 -4.915 -22.291 1.00 96.69 250 PRO A N 1
ATOM 1844 C CA . PRO A 1 250 ? 7.591 -4.198 -21.433 1.00 96.69 250 PRO A CA 1
ATOM 1845 C C . PRO A 1 250 ? 6.781 -5.119 -20.514 1.00 96.69 250 PRO A C 1
ATOM 1847 O O . PRO A 1 250 ? 6.716 -4.879 -19.311 1.00 96.69 250 PRO A O 1
ATOM 1850 N N . ALA A 1 251 ? 6.224 -6.218 -21.039 1.00 97.81 251 ALA A N 1
ATOM 1851 C CA . ALA A 1 251 ? 5.440 -7.136 -20.211 1.00 97.81 251 ALA A CA 1
ATOM 1852 C C . ALA A 1 251 ? 6.299 -7.843 -19.148 1.00 97.81 251 ALA A C 1
ATOM 1854 O O . ALA A 1 251 ? 5.839 -8.086 -18.035 1.00 97.81 251 ALA A O 1
ATOM 1855 N N . THR A 1 252 ? 7.558 -8.154 -19.466 1.00 98.62 252 THR A N 1
ATOM 1856 C CA . THR A 1 252 ? 8.495 -8.769 -18.513 1.00 98.62 252 THR A CA 1
ATOM 1857 C C . THR A 1 252 ? 8.917 -7.772 -17.433 1.00 98.62 252 THR A C 1
ATOM 1859 O O . THR A 1 252 ? 9.044 -8.156 -16.275 1.00 98.62 252 THR A O 1
ATOM 1862 N N . GLN A 1 253 ? 9.105 -6.496 -17.783 1.00 98.38 253 GLN A N 1
ATOM 1863 C CA . GLN A 1 253 ? 9.384 -5.424 -16.825 1.00 98.38 253 GLN A CA 1
ATOM 1864 C C . GLN A 1 253 ? 8.218 -5.219 -15.853 1.00 98.38 253 GLN A C 1
ATOM 1866 O O . GLN A 1 253 ? 8.453 -5.168 -14.647 1.00 98.38 253 GLN A O 1
ATOM 1871 N N . GLN A 1 254 ? 6.980 -5.198 -16.357 1.00 97.25 254 GLN A N 1
ATOM 1872 C CA . GLN A 1 254 ? 5.783 -5.145 -15.515 1.00 97.25 254 GLN A CA 1
ATOM 1873 C C . GLN A 1 254 ? 5.717 -6.346 -14.565 1.00 97.25 254 GLN A C 1
ATOM 1875 O O . GLN A 1 254 ? 5.662 -6.182 -13.350 1.00 97.25 254 GLN A O 1
ATOM 1880 N N . ALA A 1 255 ? 5.820 -7.565 -15.102 1.00 97.94 255 ALA A N 1
ATOM 1881 C CA . ALA A 1 255 ? 5.737 -8.777 -14.292 1.00 97.94 255 ALA A CA 1
ATOM 1882 C C . ALA A 1 255 ? 6.876 -8.887 -13.256 1.00 97.94 255 ALA A C 1
ATOM 1884 O O . ALA A 1 255 ? 6.701 -9.495 -12.201 1.00 97.94 255 ALA A O 1
ATOM 1885 N N . ALA A 1 256 ? 8.042 -8.293 -13.529 1.00 98.25 256 ALA A N 1
ATOM 1886 C CA . ALA A 1 256 ? 9.140 -8.203 -12.570 1.00 98.25 256 ALA A CA 1
ATOM 1887 C C . ALA A 1 256 ? 8.836 -7.239 -11.408 1.00 98.25 256 ALA A C 1
ATOM 1889 O O . ALA A 1 256 ? 9.232 -7.519 -10.273 1.00 98.25 256 ALA A O 1
ATOM 1890 N N . ASN A 1 257 ? 8.139 -6.126 -11.668 1.00 96.88 257 ASN A N 1
ATOM 1891 C CA . ASN A 1 257 ? 7.653 -5.223 -10.621 1.00 96.88 257 ASN A CA 1
ATOM 1892 C C . ASN A 1 257 ? 6.574 -5.909 -9.773 1.00 96.88 257 ASN A C 1
ATOM 1894 O O . ASN A 1 257 ? 6.688 -5.915 -8.548 1.00 96.88 257 ASN A O 1
ATOM 1898 N N . ASP A 1 258 ? 5.602 -6.564 -10.414 1.00 94.44 258 ASP A N 1
ATOM 1899 C CA . ASP A 1 258 ? 4.525 -7.294 -9.735 1.00 94.44 258 ASP A CA 1
ATOM 1900 C C . ASP A 1 258 ? 5.089 -8.392 -8.815 1.00 94.44 258 ASP A C 1
ATOM 1902 O O . ASP A 1 258 ? 4.710 -8.494 -7.646 1.00 94.44 258 ASP A O 1
ATOM 1906 N N . LEU A 1 259 ? 6.060 -9.174 -9.309 1.00 96.38 259 LEU A N 1
ATOM 1907 C CA . LEU A 1 259 ? 6.770 -10.183 -8.517 1.00 96.38 259 LEU A CA 1
ATOM 1908 C C . LEU A 1 259 ? 7.469 -9.566 -7.302 1.00 96.38 259 LEU A C 1
ATOM 1910 O O . LEU A 1 259 ? 7.341 -10.089 -6.194 1.00 96.38 259 LEU A O 1
ATOM 1914 N N . ALA A 1 260 ? 8.207 -8.470 -7.498 1.00 95.81 260 ALA A N 1
ATOM 1915 C CA . ALA A 1 260 ? 8.913 -7.802 -6.411 1.00 95.81 260 ALA A CA 1
ATOM 1916 C C . ALA A 1 260 ? 7.943 -7.275 -5.348 1.00 95.81 260 ALA A C 1
ATOM 1918 O O . ALA A 1 260 ? 8.254 -7.343 -4.159 1.00 95.81 260 ALA A O 1
ATOM 1919 N N . TYR A 1 261 ? 6.760 -6.798 -5.744 1.00 91.88 261 TYR A N 1
ATOM 1920 C CA . TYR A 1 261 ? 5.759 -6.292 -4.806 1.00 91.88 261 TYR A CA 1
ATOM 1921 C C . TYR A 1 261 ? 5.253 -7.418 -3.891 1.00 91.88 261 TYR A C 1
ATOM 1923 O O . TYR A 1 261 ? 5.295 -7.289 -2.667 1.00 91.88 261 TYR A O 1
ATOM 1931 N N . VAL A 1 262 ? 4.901 -8.575 -4.466 1.00 90.62 262 VAL A N 1
ATOM 1932 C CA . VAL A 1 262 ? 4.502 -9.770 -3.696 1.00 90.62 262 VAL A CA 1
ATOM 1933 C C . VAL A 1 262 ? 5.673 -10.332 -2.875 1.00 90.62 262 VAL A C 1
ATOM 1935 O O . VAL A 1 262 ? 5.491 -10.798 -1.750 1.00 90.62 262 VAL A O 1
ATOM 1938 N N . GLY A 1 263 ? 6.902 -10.269 -3.391 1.00 93.62 263 GLY A N 1
ATOM 1939 C CA . GLY A 1 263 ? 8.106 -10.641 -2.644 1.00 93.62 263 GLY A CA 1
ATOM 1940 C C . GLY A 1 263 ? 8.320 -9.765 -1.404 1.00 93.62 263 GLY A C 1
ATOM 1941 O O . GLY A 1 263 ? 8.671 -10.272 -0.340 1.00 93.62 263 GLY A O 1
ATOM 1942 N N . ASN A 1 264 ? 8.038 -8.466 -1.502 1.00 92.44 264 ASN A N 1
ATOM 1943 C CA . ASN A 1 264 ? 8.095 -7.546 -0.367 1.00 92.44 264 ASN A CA 1
ATOM 1944 C C . ASN A 1 264 ? 6.952 -7.774 0.638 1.00 92.44 264 ASN A C 1
ATOM 1946 O O . ASN A 1 264 ? 7.181 -7.657 1.841 1.00 92.44 264 ASN A O 1
ATOM 1950 N N . ASP A 1 265 ? 5.773 -8.233 0.203 1.00 88.62 265 ASP A N 1
ATOM 1951 C CA . ASP A 1 265 ? 4.716 -8.686 1.125 1.00 88.62 265 ASP A CA 1
ATOM 1952 C C . ASP A 1 265 ? 5.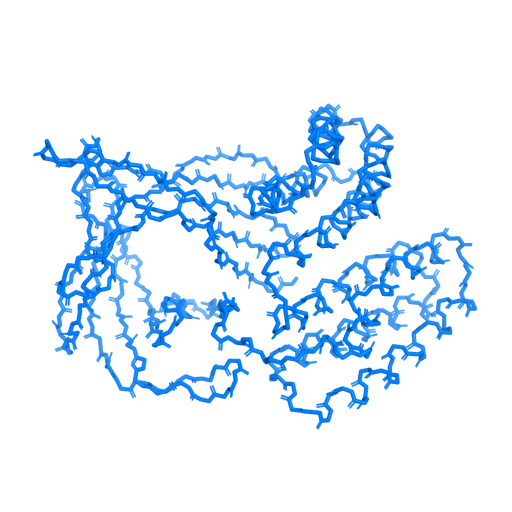185 -9.853 2.015 1.00 88.62 265 ASP A C 1
ATOM 1954 O O . ASP A 1 265 ? 4.799 -9.956 3.179 1.00 88.62 265 ASP A O 1
ATOM 1958 N N . LEU A 1 266 ? 6.071 -10.721 1.511 1.00 89.12 266 LEU A N 1
ATOM 1959 C CA . LEU A 1 266 ? 6.684 -11.776 2.326 1.00 89.12 266 LEU A CA 1
ATOM 1960 C C . LEU A 1 266 ? 7.682 -11.222 3.350 1.00 89.12 266 LEU A C 1
ATOM 1962 O O . LEU A 1 266 ? 7.785 -11.777 4.448 1.00 89.12 266 LEU A O 1
ATOM 1966 N N . ARG A 1 267 ? 8.395 -10.137 3.023 1.00 90.44 267 ARG A N 1
ATOM 1967 C CA . ARG A 1 267 ? 9.344 -9.471 3.933 1.00 90.44 267 ARG A CA 1
ATOM 1968 C C . ARG A 1 267 ? 8.664 -8.748 5.082 1.00 90.44 267 ARG A C 1
ATOM 1970 O O . ARG A 1 267 ? 9.235 -8.724 6.165 1.00 90.44 267 ARG A O 1
ATOM 1977 N N . LEU A 1 268 ? 7.430 -8.275 4.903 1.00 87.69 268 LEU A N 1
ATOM 1978 C CA . LEU A 1 268 ? 6.620 -7.686 5.979 1.00 87.69 268 LEU A CA 1
ATOM 1979 C C . LEU A 1 268 ? 6.424 -8.629 7.178 1.00 87.69 268 LEU A C 1
ATOM 1981 O O . LEU A 1 268 ? 6.185 -8.190 8.297 1.00 87.69 268 LEU A O 1
ATOM 1985 N N . ARG A 1 269 ? 6.584 -9.943 6.992 1.00 85.69 269 ARG A N 1
ATOM 1986 C CA . ARG A 1 269 ? 6.582 -10.892 8.114 1.00 85.69 269 ARG A CA 1
ATOM 1987 C C . ARG A 1 269 ? 7.886 -10.876 8.912 1.00 85.69 269 ARG A C 1
ATOM 1989 O O . ARG A 1 269 ? 7.921 -11.427 9.996 1.00 85.69 269 ARG A O 1
ATOM 1996 N N . HIS A 1 270 ? 8.968 -10.306 8.412 1.00 87.19 270 HIS A N 1
ATOM 1997 C CA . HIS A 1 270 ? 10.292 -10.351 9.038 1.00 87.19 270 HIS A CA 1
ATOM 1998 C C . HIS A 1 270 ? 10.813 -8.967 9.431 1.00 87.19 270 HIS A C 1
ATOM 2000 O O . HIS A 1 270 ? 11.691 -8.864 10.288 1.00 87.19 270 HIS A O 1
ATOM 2006 N N . GLU A 1 271 ? 10.290 -7.920 8.802 1.00 88.38 271 GLU A N 1
ATOM 2007 C CA . GLU A 1 271 ? 10.787 -6.554 8.894 1.00 88.38 271 GLU A CA 1
ATOM 2008 C C . GLU A 1 271 ? 9.643 -5.571 9.130 1.00 88.38 271 GLU A C 1
ATOM 2010 O O . GLU A 1 271 ? 8.492 -5.832 8.785 1.00 88.38 271 GLU A O 1
ATOM 2015 N N . GLU A 1 272 ? 9.976 -4.428 9.726 1.00 85.62 272 GLU A N 1
ATOM 2016 C CA . GLU A 1 272 ? 9.020 -3.341 9.931 1.00 85.62 272 GLU A CA 1
ATOM 2017 C C . GLU A 1 272 ? 8.567 -2.754 8.582 1.00 85.62 272 GLU A C 1
ATOM 2019 O O . GLU A 1 272 ? 9.401 -2.634 7.675 1.00 85.62 272 GLU A O 1
ATOM 2024 N N . PRO A 1 273 ? 7.301 -2.306 8.448 1.00 87.12 273 PRO A N 1
ATOM 2025 C CA . PRO A 1 273 ? 6.766 -1.782 7.189 1.00 87.12 273 PRO A CA 1
ATOM 2026 C C . PRO A 1 273 ? 7.639 -0.704 6.557 1.00 87.12 273 PRO A C 1
ATOM 2028 O O . PRO A 1 273 ? 7.946 -0.774 5.374 1.00 87.12 273 PRO A O 1
ATOM 2031 N N . ALA A 1 274 ? 8.146 0.229 7.366 1.00 84.69 274 ALA A N 1
ATOM 2032 C CA . ALA A 1 274 ? 8.982 1.313 6.870 1.00 84.69 274 ALA A CA 1
ATOM 2033 C C . ALA A 1 274 ? 10.272 0.839 6.175 1.00 84.69 274 ALA A C 1
ATOM 2035 O O . ALA A 1 274 ? 10.718 1.491 5.235 1.00 84.69 274 ALA A O 1
ATOM 2036 N N . ALA A 1 275 ? 10.868 -0.277 6.613 1.00 84.88 275 ALA A N 1
ATOM 2037 C CA . ALA A 1 275 ? 12.063 -0.826 5.972 1.00 84.88 275 ALA A CA 1
ATOM 2038 C C . ALA A 1 275 ? 11.729 -1.433 4.600 1.00 84.88 275 ALA A C 1
ATOM 2040 O O . ALA A 1 275 ? 12.475 -1.249 3.646 1.00 84.88 275 ALA A O 1
ATOM 2041 N N . VAL A 1 276 ? 10.578 -2.103 4.498 1.00 91.38 276 VAL A N 1
ATOM 2042 C CA . VAL A 1 276 ? 10.068 -2.679 3.245 1.00 91.38 276 VAL A CA 1
ATOM 2043 C C . VAL A 1 276 ? 9.591 -1.589 2.278 1.00 91.38 276 VAL A C 1
ATOM 2045 O O . VAL A 1 276 ? 9.735 -1.724 1.064 1.00 91.38 276 VAL A O 1
ATOM 2048 N N . ASP A 1 277 ? 9.051 -0.484 2.793 1.00 92.25 277 ASP A N 1
ATOM 2049 C CA . ASP A 1 277 ? 8.517 0.604 1.975 1.00 92.25 277 ASP A CA 1
ATOM 2050 C C . ASP A 1 277 ? 9.602 1.324 1.158 1.00 92.25 277 ASP A C 1
ATOM 2052 O O . ASP A 1 277 ? 9.303 1.794 0.064 1.00 92.25 277 ASP A O 1
ATOM 2056 N N . VAL A 1 278 ? 10.866 1.350 1.605 1.00 91.81 278 VAL A N 1
ATOM 2057 C CA . VAL A 1 278 ? 11.989 1.876 0.797 1.00 91.81 278 VAL A CA 1
ATOM 2058 C C . VAL A 1 278 ? 12.171 1.049 -0.481 1.00 91.81 278 VAL A C 1
ATOM 2060 O O . VAL A 1 278 ? 12.282 1.608 -1.573 1.00 91.81 278 VAL A O 1
ATOM 2063 N N . ASP A 1 279 ? 12.117 -0.279 -0.372 1.00 93.06 279 ASP A N 1
ATOM 2064 C CA . ASP A 1 279 ? 12.198 -1.178 -1.527 1.00 93.06 279 ASP A CA 1
ATOM 2065 C C . ASP A 1 279 ? 10.948 -1.076 -2.412 1.00 93.06 279 ASP A C 1
ATOM 2067 O O . ASP A 1 279 ? 11.039 -1.102 -3.641 1.00 93.06 279 ASP A O 1
ATOM 2071 N N . ARG A 1 280 ? 9.765 -0.882 -1.815 1.00 94.50 280 ARG A N 1
ATOM 2072 C CA . ARG A 1 280 ? 8.537 -0.608 -2.579 1.00 94.50 280 ARG A CA 1
ATOM 2073 C C . ARG A 1 280 ? 8.609 0.713 -3.335 1.00 94.50 280 ARG A C 1
ATOM 2075 O O . ARG A 1 280 ? 8.123 0.772 -4.461 1.00 94.50 280 ARG A O 1
ATOM 2082 N N . MET A 1 281 ? 9.257 1.740 -2.788 1.00 96.38 281 MET A N 1
ATOM 2083 C CA . MET A 1 281 ? 9.490 2.985 -3.519 1.00 96.38 281 MET A CA 1
ATOM 2084 C C . MET A 1 281 ? 10.370 2.767 -4.761 1.00 96.38 281 MET A C 1
ATOM 2086 O O . MET A 1 281 ? 10.095 3.378 -5.791 1.00 96.38 281 MET A O 1
ATOM 2090 N N . ASP A 1 282 ? 11.367 1.872 -4.728 1.00 96.31 282 ASP A N 1
ATOM 2091 C CA . ASP A 1 282 ? 12.124 1.501 -5.940 1.00 96.31 282 ASP A CA 1
ATOM 2092 C C . ASP A 1 282 ? 11.227 0.800 -6.973 1.00 96.31 282 ASP A C 1
ATOM 2094 O O . ASP A 1 282 ? 11.317 1.095 -8.169 1.00 96.31 282 ASP A O 1
ATOM 2098 N N . ILE A 1 283 ? 10.333 -0.091 -6.527 1.00 97.00 283 ILE A N 1
ATOM 2099 C CA . ILE A 1 283 ? 9.372 -0.768 -7.412 1.00 97.00 283 ILE A CA 1
ATOM 2100 C C . ILE A 1 283 ? 8.465 0.253 -8.100 1.00 97.00 283 ILE A C 1
ATOM 2102 O O . ILE A 1 283 ? 8.326 0.216 -9.320 1.00 97.00 283 ILE A O 1
ATOM 2106 N N . VAL A 1 284 ? 7.883 1.188 -7.347 1.00 97.06 284 VAL A N 1
ATOM 2107 C CA . VAL A 1 284 ? 6.992 2.212 -7.913 1.00 97.06 284 VAL A CA 1
ATOM 2108 C C . VAL A 1 284 ? 7.768 3.181 -8.808 1.00 97.06 284 VAL A C 1
ATOM 2110 O O . VAL A 1 284 ? 7.286 3.557 -9.870 1.00 97.06 284 VAL A O 1
ATOM 2113 N N . ALA A 1 285 ? 9.017 3.519 -8.479 1.00 98.12 285 ALA A N 1
ATOM 2114 C CA . ALA A 1 285 ? 9.862 4.296 -9.383 1.00 98.12 285 ALA A CA 1
ATOM 2115 C C . ALA A 1 285 ? 10.115 3.560 -10.715 1.00 98.12 285 ALA A C 1
ATOM 2117 O O . ALA A 1 285 ? 10.095 4.183 -11.775 1.00 98.12 285 ALA A O 1
ATOM 2118 N N . ARG A 1 286 ? 10.306 2.233 -10.701 1.00 97.81 286 ARG A N 1
ATOM 2119 C CA . ARG A 1 286 ? 10.350 1.425 -11.935 1.00 97.81 286 ARG A CA 1
ATOM 2120 C C . ARG A 1 286 ? 9.009 1.400 -12.662 1.00 97.81 286 ARG A C 1
ATOM 2122 O O . ARG A 1 286 ? 9.016 1.383 -13.890 1.00 97.81 286 ARG A O 1
ATOM 2129 N N . GLN A 1 287 ? 7.895 1.395 -11.937 1.00 97.31 287 GLN A N 1
ATOM 2130 C CA . GLN A 1 287 ? 6.552 1.439 -12.516 1.00 97.31 287 GLN A CA 1
ATOM 2131 C C . GLN A 1 287 ? 6.321 2.741 -13.293 1.00 97.31 287 GLN A C 1
ATOM 2133 O O . GLN A 1 287 ? 6.007 2.679 -14.480 1.00 97.31 287 GLN A O 1
ATOM 2138 N N . ILE A 1 288 ? 6.712 3.886 -12.720 1.00 97.81 288 ILE A N 1
ATOM 2139 C CA . ILE A 1 288 ? 6.702 5.185 -13.415 1.00 97.81 288 ILE A CA 1
ATOM 2140 C C . ILE A 1 288 ? 7.466 5.106 -14.735 1.00 97.81 288 ILE A C 1
ATOM 2142 O O . ILE A 1 288 ? 7.031 5.668 -15.734 1.00 97.81 288 ILE A O 1
ATOM 2146 N N . MET A 1 289 ? 8.610 4.413 -14.775 1.00 97.81 289 MET A N 1
ATOM 2147 C CA . MET A 1 289 ? 9.378 4.265 -16.014 1.00 97.81 289 MET A CA 1
ATOM 2148 C C . MET A 1 289 ? 8.629 3.447 -17.077 1.00 97.81 289 MET A C 1
ATOM 2150 O O . MET A 1 289 ? 8.751 3.759 -18.263 1.00 97.81 289 MET A O 1
ATOM 2154 N N . VAL A 1 290 ? 7.882 2.413 -16.674 1.00 96.88 290 VAL A N 1
ATOM 2155 C CA . VAL A 1 290 ? 7.047 1.596 -17.574 1.00 96.88 290 VAL A CA 1
ATOM 2156 C C . VAL A 1 290 ? 5.904 2.437 -18.128 1.00 96.88 290 VAL A C 1
ATOM 2158 O O . VAL A 1 290 ? 5.743 2.520 -19.347 1.00 96.88 290 VAL A O 1
ATOM 2161 N N . ASP A 1 291 ? 5.172 3.120 -17.256 1.00 96.88 291 ASP A N 1
ATOM 2162 C CA . ASP A 1 291 ? 3.959 3.845 -17.631 1.00 96.88 291 ASP A CA 1
ATOM 2163 C C . ASP A 1 291 ? 4.271 5.135 -18.396 1.00 96.88 291 ASP A C 1
ATOM 2165 O O . ASP A 1 291 ? 3.627 5.445 -19.401 1.00 96.88 291 ASP A O 1
ATOM 2169 N N . ALA A 1 292 ? 5.355 5.827 -18.037 1.00 97.19 292 ALA A N 1
ATOM 2170 C CA . ALA A 1 292 ? 5.859 6.973 -18.789 1.00 97.19 292 ALA A CA 1
ATOM 2171 C C . ALA A 1 292 ? 6.359 6.571 -20.185 1.00 97.19 292 ALA A C 1
ATOM 2173 O O . ALA A 1 292 ? 6.184 7.323 -21.141 1.00 97.19 292 ALA A O 1
ATOM 2174 N N . ALA A 1 293 ? 6.958 5.384 -20.339 1.00 95.75 293 ALA A N 1
ATOM 2175 C CA . ALA A 1 293 ? 7.347 4.868 -21.654 1.00 95.75 293 ALA A CA 1
ATOM 2176 C C . ALA A 1 293 ? 6.139 4.451 -22.513 1.00 95.75 293 ALA A C 1
ATOM 2178 O O . ALA A 1 293 ? 6.254 4.396 -23.742 1.00 95.75 293 ALA A O 1
ATOM 2179 N N . ALA A 1 294 ? 4.999 4.163 -21.880 1.00 95.50 294 ALA A N 1
ATOM 2180 C CA . ALA A 1 294 ? 3.724 3.880 -22.532 1.00 95.50 294 ALA A CA 1
ATOM 2181 C C . ALA A 1 294 ? 2.882 5.142 -22.815 1.00 95.50 294 ALA A C 1
ATOM 2183 O O . ALA A 1 294 ? 1.809 5.022 -23.409 1.00 95.50 294 ALA A O 1
ATOM 2184 N N . ASP A 1 295 ? 3.374 6.331 -22.445 1.00 95.44 295 ASP A N 1
ATOM 2185 C CA . ASP A 1 295 ? 2.652 7.609 -22.484 1.00 95.44 295 ASP A CA 1
ATOM 2186 C C . ASP A 1 295 ? 1.330 7.595 -21.673 1.00 95.44 295 ASP A C 1
ATOM 2188 O O . ASP A 1 295 ? 0.380 8.308 -22.016 1.00 95.44 295 ASP A O 1
ATOM 2192 N N . ASP A 1 296 ? 1.246 6.788 -20.606 1.00 94.62 296 ASP A N 1
ATOM 2193 C CA . ASP A 1 296 ? 0.025 6.620 -19.810 1.00 94.62 296 ASP A CA 1
ATOM 2194 C C . ASP A 1 296 ? -0.041 7.608 -18.631 1.00 94.62 296 ASP A C 1
ATOM 2196 O O . ASP A 1 296 ? 0.393 7.332 -17.512 1.00 94.62 296 ASP A O 1
ATOM 2200 N N . GLU A 1 297 ? -0.592 8.793 -18.907 1.00 94.56 297 GLU A N 1
ATOM 2201 C CA . GLU A 1 297 ? -0.690 9.916 -17.960 1.00 94.56 297 GLU A CA 1
ATOM 2202 C C . GLU A 1 297 ? -1.314 9.513 -16.618 1.00 94.56 297 GLU A C 1
ATOM 2204 O O . GLU A 1 297 ? -0.812 9.880 -15.555 1.00 94.56 297 GLU A O 1
ATOM 2209 N N . ALA A 1 298 ? -2.400 8.739 -16.673 1.00 93.56 298 ALA A N 1
ATOM 2210 C CA . ALA A 1 298 ? -3.177 8.371 -15.498 1.00 93.56 298 ALA A CA 1
ATOM 2211 C C . ALA A 1 298 ? -2.382 7.465 -14.553 1.00 93.56 298 ALA A C 1
ATOM 2213 O O . ALA A 1 298 ? -2.426 7.635 -13.333 1.00 93.56 298 ALA A O 1
ATOM 2214 N N . PHE A 1 299 ? -1.630 6.517 -15.115 1.00 94.19 299 PHE A N 1
ATOM 2215 C CA . PHE A 1 299 ? -0.772 5.643 -14.323 1.00 94.19 299 PHE A CA 1
ATOM 2216 C C . PHE A 1 299 ? 0.434 6.388 -13.759 1.00 94.19 299 PHE A C 1
ATOM 2218 O O . PHE A 1 299 ? 0.682 6.288 -12.562 1.00 94.19 299 PHE A O 1
ATOM 2225 N N . VAL A 1 300 ? 1.107 7.224 -14.558 1.00 96.88 300 VAL A N 1
ATOM 2226 C CA . VAL A 1 300 ? 2.249 8.016 -14.069 1.00 96.88 300 VAL A CA 1
ATOM 2227 C C . VAL A 1 300 ? 1.840 8.906 -12.893 1.00 96.88 300 VAL A C 1
ATOM 2229 O O . VAL A 1 300 ? 2.556 8.986 -11.895 1.00 96.88 300 VAL A O 1
ATOM 2232 N N . LEU A 1 301 ? 0.684 9.569 -12.977 1.00 96.50 301 LEU A N 1
ATOM 2233 C CA . LEU A 1 301 ? 0.167 10.378 -11.873 1.00 96.50 301 LEU A CA 1
ATOM 2234 C C . LEU A 1 301 ? -0.167 9.515 -10.651 1.00 96.50 301 LEU A C 1
ATOM 2236 O O . LEU A 1 301 ? 0.229 9.869 -9.540 1.00 96.50 301 LEU A O 1
ATOM 2240 N N . GLY A 1 302 ? -0.841 8.379 -10.848 1.00 95.31 302 GLY A N 1
ATOM 2241 C CA . GLY A 1 302 ? -1.191 7.446 -9.775 1.00 95.31 302 GLY A CA 1
ATOM 2242 C C . GLY A 1 302 ? 0.030 6.893 -9.035 1.00 95.31 302 GLY A C 1
ATOM 2243 O O . GLY A 1 302 ? 0.048 6.880 -7.804 1.00 95.31 302 GLY A O 1
ATOM 2244 N N . ASP A 1 303 ? 1.082 6.523 -9.758 1.00 96.56 303 ASP A N 1
ATOM 2245 C CA . ASP A 1 303 ? 2.335 6.043 -9.175 1.00 96.56 303 ASP A CA 1
ATOM 2246 C C . ASP A 1 303 ? 3.038 7.115 -8.339 1.00 96.56 303 ASP A C 1
ATOM 2248 O O . ASP A 1 303 ? 3.586 6.829 -7.274 1.00 96.56 303 ASP A O 1
ATOM 2252 N N . VAL A 1 304 ? 2.999 8.377 -8.774 1.00 97.12 304 VAL A N 1
ATOM 2253 C CA . VAL A 1 304 ? 3.540 9.485 -7.977 1.00 97.12 304 VAL A CA 1
ATOM 2254 C C . VAL A 1 304 ? 2.761 9.645 -6.665 1.00 97.12 304 VAL A C 1
ATOM 2256 O O . VAL A 1 304 ? 3.371 9.879 -5.622 1.00 97.12 304 VAL A O 1
ATOM 2259 N N . ARG A 1 305 ? 1.434 9.452 -6.670 1.00 95.69 305 ARG A N 1
ATOM 2260 C CA . ARG A 1 305 ? 0.624 9.450 -5.433 1.00 95.69 305 ARG A CA 1
ATOM 2261 C C . ARG A 1 305 ? 0.940 8.254 -4.541 1.00 95.69 305 ARG A C 1
ATOM 2263 O O . ARG A 1 305 ? 1.008 8.403 -3.323 1.00 95.69 305 ARG A O 1
ATOM 2270 N N . HIS A 1 306 ? 1.216 7.098 -5.132 1.00 94.88 306 HIS A N 1
ATOM 2271 C CA . HIS A 1 306 ? 1.672 5.919 -4.402 1.00 94.88 306 HIS A CA 1
ATOM 2272 C C . HIS A 1 306 ? 3.023 6.175 -3.713 1.00 94.88 306 HIS A C 1
ATOM 2274 O O . HIS A 1 306 ? 3.173 5.886 -2.526 1.00 94.88 306 HIS A O 1
ATOM 2280 N N . LEU A 1 307 ? 3.986 6.795 -4.406 1.00 96.62 307 LEU A N 1
ATOM 2281 C CA . LEU A 1 307 ? 5.256 7.204 -3.796 1.00 96.62 307 LEU A CA 1
ATOM 2282 C C . LEU A 1 307 ? 5.057 8.183 -2.636 1.00 96.62 307 LEU A C 1
ATOM 2284 O O . LEU A 1 307 ? 5.738 8.059 -1.620 1.00 96.62 307 LEU A O 1
ATOM 2288 N N . ASP A 1 308 ? 4.128 9.131 -2.761 1.00 95.12 308 ASP A N 1
ATOM 2289 C CA . ASP A 1 308 ? 3.810 10.081 -1.691 1.00 95.12 308 ASP A CA 1
ATOM 2290 C C . ASP A 1 308 ? 3.249 9.374 -0.447 1.00 95.12 308 ASP A C 1
ATOM 2292 O O . ASP A 1 308 ? 3.645 9.695 0.681 1.00 95.12 308 ASP A O 1
ATOM 2296 N N . ALA A 1 309 ? 2.378 8.378 -0.641 1.00 93.62 309 ALA A N 1
ATOM 2297 C CA . ALA A 1 309 ? 1.843 7.558 0.440 1.00 93.62 309 ALA A CA 1
ATOM 2298 C C . ALA A 1 309 ? 2.949 6.749 1.139 1.00 93.62 309 ALA A C 1
ATOM 2300 O O . ALA A 1 309 ? 3.079 6.834 2.362 1.00 93.62 309 ALA A O 1
ATOM 2301 N N . LEU A 1 310 ? 3.799 6.049 0.378 1.00 94.31 310 LEU A N 1
ATOM 2302 C CA . LEU A 1 310 ? 4.931 5.282 0.916 1.00 94.31 310 LEU A CA 1
ATOM 2303 C C . LEU A 1 310 ? 5.938 6.181 1.646 1.00 94.31 310 LEU A C 1
ATOM 2305 O O . LEU A 1 310 ? 6.394 5.850 2.743 1.00 94.31 310 LEU A O 1
ATOM 2309 N N . TRP A 1 311 ? 6.246 7.358 1.094 1.00 95.12 311 TRP A N 1
ATOM 2310 C CA . TRP A 1 311 ? 7.171 8.298 1.724 1.00 95.12 311 TRP A CA 1
ATOM 2311 C C . TRP A 1 311 ? 6.667 8.769 3.090 1.00 95.12 311 TRP A C 1
ATOM 2313 O O . TRP A 1 311 ? 7.443 8.823 4.045 1.00 95.12 311 TRP A O 1
ATOM 2323 N N . ALA A 1 312 ? 5.363 9.033 3.226 1.00 92.06 312 ALA A N 1
ATOM 2324 C CA . ALA A 1 312 ? 4.763 9.413 4.504 1.00 92.06 312 ALA A CA 1
ATOM 2325 C C . ALA A 1 312 ? 4.944 8.342 5.600 1.00 92.06 312 ALA A C 1
ATOM 2327 O O . ALA A 1 312 ? 5.068 8.698 6.775 1.00 92.06 312 ALA A O 1
ATOM 2328 N N . ARG A 1 313 ? 5.009 7.056 5.229 1.00 89.94 313 ARG A N 1
ATOM 2329 C CA . ARG A 1 313 ? 5.253 5.930 6.149 1.00 89.94 313 ARG A CA 1
ATOM 2330 C C . ARG A 1 313 ? 6.720 5.820 6.557 1.00 89.94 313 ARG A C 1
ATOM 2332 O O . ARG A 1 313 ? 7.018 5.534 7.716 1.00 89.94 313 ARG A O 1
ATOM 2339 N N . THR A 1 314 ? 7.641 6.050 5.619 1.00 89.81 314 THR A N 1
ATOM 2340 C CA . THR A 1 314 ? 9.051 5.679 5.809 1.00 89.81 314 THR A CA 1
ATOM 2341 C C . THR A 1 314 ? 10.006 6.834 6.122 1.00 89.81 314 THR A C 1
ATOM 2343 O O . THR A 1 314 ? 11.031 6.593 6.757 1.00 89.81 314 THR A O 1
ATOM 2346 N N . PHE A 1 315 ? 9.687 8.094 5.792 1.00 89.69 315 PHE A N 1
ATOM 2347 C CA . PHE A 1 315 ? 10.670 9.196 5.807 1.00 89.69 315 PHE A CA 1
ATOM 2348 C C . PHE A 1 315 ? 11.445 9.373 7.124 1.00 89.69 315 PHE A C 1
ATOM 2350 O O . PHE A 1 315 ? 12.612 9.760 7.111 1.00 89.69 315 PHE A O 1
ATOM 2357 N N . GLN A 1 316 ? 10.821 9.083 8.273 1.00 88.44 316 GLN A N 1
ATOM 2358 C CA . GLN A 1 316 ? 11.468 9.206 9.585 1.00 88.44 316 GLN A CA 1
ATOM 2359 C C . GLN A 1 316 ? 12.564 8.161 9.835 1.00 88.44 316 GLN A C 1
ATOM 2361 O O . GLN A 1 316 ? 13.392 8.346 10.727 1.00 88.44 316 GLN A O 1
ATOM 2366 N N . ASN A 1 317 ? 12.557 7.071 9.070 1.00 85.81 317 ASN A N 1
ATOM 2367 C CA . ASN A 1 317 ? 13.495 5.958 9.186 1.00 85.81 317 ASN A CA 1
ATOM 2368 C C . ASN A 1 317 ? 14.685 6.085 8.228 1.00 85.81 317 ASN A C 1
ATOM 2370 O O . ASN A 1 317 ? 15.620 5.294 8.321 1.00 85.81 317 ASN A O 1
ATOM 2374 N N . VAL A 1 318 ? 14.676 7.094 7.355 1.00 88.19 318 VAL A N 1
ATOM 2375 C CA . VAL A 1 318 ? 15.733 7.352 6.376 1.00 88.19 318 VAL A CA 1
ATOM 2376 C C . VAL A 1 318 ? 16.709 8.407 6.905 1.00 88.19 318 VAL A C 1
ATOM 2378 O O . VAL A 1 318 ? 16.304 9.399 7.518 1.00 88.19 318 VAL A O 1
ATOM 2381 N N . ASP A 1 319 ? 18.016 8.226 6.671 1.00 88.44 319 ASP A N 1
ATOM 2382 C CA . ASP A 1 319 ? 19.027 9.220 7.059 1.00 88.44 319 ASP A CA 1
ATOM 2383 C C . ASP A 1 319 ? 18.726 10.598 6.450 1.00 88.44 319 ASP A C 1
ATOM 2385 O O . ASP A 1 319 ? 18.390 10.718 5.275 1.00 88.44 319 ASP A O 1
ATOM 2389 N N . GLY A 1 320 ? 18.911 11.672 7.225 1.00 86.75 320 GLY A N 1
ATOM 2390 C CA . GLY A 1 320 ? 18.508 13.020 6.811 1.00 86.75 320 GLY A CA 1
ATOM 2391 C C . GLY A 1 320 ? 19.148 13.520 5.506 1.00 86.75 320 GLY A C 1
ATOM 2392 O O . GLY A 1 320 ? 18.545 14.339 4.805 1.00 86.75 320 GLY A O 1
ATOM 2393 N N . SER A 1 321 ? 20.347 13.045 5.150 1.00 86.12 321 SER A N 1
ATOM 2394 C CA . SER A 1 321 ? 20.979 13.395 3.872 1.00 86.12 321 SER A CA 1
ATOM 2395 C C . SER A 1 321 ? 20.364 12.643 2.689 1.00 86.12 321 SER A C 1
ATOM 2397 O O . SER A 1 321 ? 20.123 13.260 1.649 1.00 86.12 321 SER A O 1
ATOM 2399 N N . ALA A 1 322 ? 20.044 11.359 2.867 1.00 89.56 322 ALA A N 1
ATOM 2400 C CA . ALA A 1 322 ? 19.332 10.553 1.881 1.00 89.56 322 ALA A CA 1
ATOM 2401 C C . ALA A 1 322 ? 17.881 11.035 1.720 1.00 89.56 322 ALA A C 1
ATOM 2403 O O . ALA A 1 322 ? 17.438 11.273 0.598 1.00 89.56 322 ALA A O 1
ATOM 2404 N N . ALA A 1 323 ? 17.193 11.324 2.828 1.00 92.94 323 ALA A N 1
ATOM 2405 C CA . ALA A 1 323 ? 15.830 11.843 2.844 1.00 92.94 323 ALA A CA 1
ATOM 2406 C C . ALA A 1 323 ? 15.693 13.149 2.053 1.00 92.94 323 ALA A C 1
ATOM 2408 O O . ALA A 1 323 ? 14.805 13.273 1.219 1.00 92.94 323 ALA A O 1
ATOM 2409 N N . SER A 1 324 ? 16.629 14.089 2.225 1.00 93.44 324 SER A N 1
ATOM 2410 C CA . SER A 1 324 ? 16.623 15.343 1.455 1.00 93.44 324 SER A CA 1
ATOM 2411 C C . SER A 1 324 ? 16.793 15.106 -0.053 1.00 93.44 324 SER A C 1
ATOM 2413 O O . SER A 1 324 ? 16.242 15.847 -0.867 1.00 93.44 324 SER A O 1
ATOM 2415 N N . SER A 1 325 ? 17.582 14.096 -0.439 1.00 93.94 325 SER A N 1
ATOM 2416 C CA . SER A 1 325 ? 17.750 13.721 -1.845 1.00 93.94 325 SER A CA 1
ATOM 2417 C C . SER A 1 325 ? 16.470 13.100 -2.400 1.00 93.94 325 SER A C 1
ATOM 2419 O O . SER A 1 325 ? 16.025 13.501 -3.474 1.00 93.94 325 SER A O 1
ATOM 2421 N N . ILE A 1 326 ? 15.864 12.169 -1.659 1.00 95.94 326 ILE A N 1
ATOM 2422 C CA . ILE A 1 326 ? 14.604 11.506 -2.016 1.00 95.94 326 ILE A CA 1
ATOM 2423 C C . ILE A 1 326 ? 13.480 12.535 -2.169 1.00 95.94 326 ILE A C 1
ATOM 2425 O O . ILE A 1 326 ? 12.835 12.571 -3.211 1.00 95.94 326 ILE A O 1
ATOM 2429 N N . GLU A 1 327 ? 13.303 13.442 -1.206 1.00 96.56 327 GLU A N 1
ATOM 2430 C CA . GLU A 1 327 ? 12.304 14.519 -1.275 1.00 96.56 327 GLU A CA 1
ATOM 2431 C C . GLU A 1 327 ? 12.470 15.402 -2.516 1.00 96.56 327 GLU A C 1
ATOM 2433 O O . GLU A 1 327 ? 11.478 15.788 -3.139 1.00 96.56 327 GLU A O 1
ATOM 2438 N N . GLY A 1 328 ? 13.717 15.701 -2.894 1.00 97.06 328 GLY A N 1
ATOM 2439 C CA . GLY A 1 328 ? 14.023 16.427 -4.123 1.00 97.06 328 GLY A CA 1
ATOM 2440 C C . GLY A 1 328 ? 13.555 15.678 -5.371 1.00 97.06 328 GLY A C 1
ATOM 2441 O O . GLY A 1 328 ? 12.884 16.268 -6.212 1.00 97.06 328 GLY A O 1
ATOM 2442 N N . GLN A 1 329 ? 13.839 14.374 -5.462 1.00 97.62 329 GLN A N 1
ATOM 2443 C CA . GLN A 1 329 ? 13.409 13.558 -6.605 1.00 97.62 329 GLN A CA 1
ATOM 2444 C C . GLN A 1 329 ? 11.890 13.361 -6.647 1.00 97.62 329 GLN A C 1
ATOM 2446 O O . GLN A 1 329 ? 11.302 13.422 -7.721 1.00 97.62 329 GLN A O 1
ATOM 2451 N N . LEU A 1 330 ? 11.231 13.207 -5.494 1.00 98.00 330 LEU A N 1
ATOM 2452 C CA . LEU A 1 330 ? 9.767 13.176 -5.413 1.00 98.00 330 LEU A CA 1
ATOM 2453 C C . LEU A 1 330 ? 9.151 14.500 -5.887 1.00 98.00 330 LEU A C 1
ATOM 2455 O O . LEU A 1 330 ? 8.144 14.503 -6.590 1.00 98.00 330 LEU A O 1
ATOM 2459 N N . ALA A 1 331 ? 9.749 15.644 -5.541 1.00 98.12 331 ALA A N 1
ATOM 2460 C CA . ALA A 1 331 ? 9.292 16.942 -6.033 1.00 98.12 331 ALA A CA 1
ATOM 2461 C C . ALA A 1 331 ? 9.458 17.083 -7.555 1.00 98.12 331 ALA A C 1
ATOM 2463 O O . ALA A 1 331 ? 8.531 17.549 -8.221 1.00 98.12 331 ALA A O 1
ATOM 2464 N N . ASP A 1 332 ? 10.594 16.649 -8.102 1.00 98.06 332 ASP A N 1
ATOM 2465 C CA . ASP A 1 332 ? 10.843 16.660 -9.545 1.00 98.06 332 ASP A CA 1
ATOM 2466 C C . ASP A 1 332 ? 9.877 15.721 -10.291 1.00 98.06 332 ASP A C 1
ATOM 2468 O O . ASP A 1 332 ? 9.327 16.108 -11.323 1.00 98.06 332 ASP A O 1
ATOM 2472 N N . LEU A 1 333 ? 9.590 14.536 -9.735 1.00 97.88 333 LEU A N 1
ATOM 2473 C CA . LEU A 1 333 ? 8.598 13.593 -10.261 1.00 97.88 333 LEU A CA 1
ATOM 2474 C C . LEU A 1 333 ? 7.195 14.198 -10.322 1.00 97.88 333 LEU A C 1
ATOM 2476 O O . LEU A 1 333 ? 6.556 14.117 -11.368 1.00 97.88 333 LEU A O 1
ATOM 2480 N N . ARG A 1 334 ? 6.732 14.855 -9.248 1.00 97.62 334 ARG A N 1
ATOM 2481 C CA . ARG A 1 334 ? 5.426 15.540 -9.239 1.00 97.62 334 ARG A CA 1
ATOM 2482 C C . ARG A 1 334 ? 5.334 16.570 -10.362 1.00 97.62 334 ARG A C 1
ATOM 2484 O O . ARG A 1 334 ? 4.375 16.560 -11.124 1.00 97.62 334 ARG A O 1
ATOM 2491 N N . VAL A 1 335 ? 6.356 17.415 -10.512 1.00 98.06 335 VAL A N 1
ATOM 2492 C CA . VAL A 1 335 ? 6.389 18.443 -11.567 1.00 98.06 335 VAL A CA 1
ATOM 2493 C C . VAL A 1 335 ? 6.397 17.817 -12.962 1.00 98.06 335 VAL A C 1
ATOM 2495 O O . VAL A 1 335 ? 5.687 18.289 -13.853 1.00 98.06 335 VAL A O 1
ATOM 2498 N N . ALA A 1 336 ? 7.199 16.774 -13.176 1.00 97.75 336 ALA A N 1
ATOM 2499 C CA . ALA A 1 336 ? 7.289 16.101 -14.466 1.00 97.75 336 ALA A CA 1
ATOM 2500 C C . ALA A 1 336 ? 5.969 15.409 -14.841 1.00 97.75 336 ALA A C 1
ATOM 2502 O O . ALA A 1 336 ? 5.478 15.611 -15.951 1.00 97.75 336 ALA A O 1
ATOM 2503 N N . ALA A 1 337 ? 5.361 14.676 -13.905 1.00 96.06 337 ALA A N 1
ATOM 2504 C CA . ALA A 1 337 ? 4.083 14.000 -14.104 1.00 96.06 337 ALA A CA 1
ATOM 2505 C C . ALA A 1 337 ? 2.950 14.997 -14.393 1.00 96.06 337 ALA A C 1
ATOM 2507 O O . ALA A 1 337 ? 2.272 14.878 -15.407 1.00 96.06 337 ALA A O 1
ATOM 2508 N N . GLU A 1 338 ? 2.804 16.049 -13.578 1.00 95.25 338 GLU A N 1
ATOM 2509 C CA . GLU A 1 338 ? 1.754 17.069 -13.745 1.00 95.25 338 GLU A CA 1
ATOM 2510 C C . GLU A 1 338 ? 1.901 17.895 -15.033 1.00 95.25 338 GLU A C 1
ATOM 2512 O O . GLU A 1 338 ? 0.933 18.483 -15.518 1.00 95.25 338 GLU A O 1
ATOM 2517 N N . SER A 1 339 ? 3.113 17.976 -15.589 1.00 96.31 339 SER A N 1
ATOM 2518 C CA . SER A 1 339 ? 3.367 18.669 -16.857 1.00 96.31 339 SER A CA 1
ATOM 2519 C C . SER A 1 339 ? 3.337 17.753 -18.084 1.00 96.31 339 SER A C 1
ATOM 2521 O O . SER A 1 339 ? 3.446 18.261 -19.204 1.00 96.31 339 SER A O 1
ATOM 2523 N N . GLY A 1 340 ? 3.180 16.438 -17.894 1.00 96.06 340 GLY A N 1
ATOM 2524 C CA . GLY A 1 340 ? 3.260 15.437 -18.959 1.00 96.06 340 GLY A CA 1
ATOM 2525 C C . GLY A 1 340 ? 4.655 15.316 -19.588 1.00 96.06 340 GLY A C 1
ATOM 2526 O O . GLY A 1 340 ? 4.779 14.917 -20.746 1.00 96.06 340 GLY A O 1
ATOM 2527 N N . ASP A 1 341 ? 5.719 15.701 -18.872 1.00 97.81 341 ASP A N 1
ATOM 2528 C CA . ASP A 1 341 ? 7.109 15.561 -19.328 1.00 97.81 341 ASP A CA 1
ATOM 2529 C C . ASP A 1 341 ? 7.651 14.172 -18.954 1.00 97.81 341 ASP A C 1
ATOM 2531 O O . ASP A 1 341 ? 8.424 14.002 -18.010 1.00 97.81 341 ASP A O 1
ATOM 2535 N N . TYR A 1 342 ? 7.222 13.148 -19.696 1.00 97.38 342 TYR A N 1
ATOM 2536 C CA . TYR A 1 342 ? 7.590 11.751 -19.436 1.00 97.38 342 TYR A CA 1
ATOM 2537 C C . TYR A 1 342 ? 9.100 11.468 -19.479 1.00 97.38 342 TYR A C 1
ATOM 2539 O O . TYR A 1 342 ? 9.583 10.740 -18.612 1.00 97.38 342 TYR A O 1
ATOM 2547 N N . PRO A 1 343 ? 9.903 12.057 -20.390 1.00 97.88 343 PRO A N 1
ATOM 2548 C CA . PRO A 1 343 ? 11.356 11.939 -20.305 1.00 97.88 343 PRO A CA 1
ATOM 2549 C C . PRO A 1 343 ? 11.935 12.489 -18.994 1.00 97.88 343 PRO A C 1
ATOM 2551 O O . PRO A 1 343 ? 12.865 11.892 -18.447 1.00 97.88 343 PRO A O 1
ATOM 2554 N N . ALA A 1 344 ? 11.404 13.604 -18.480 1.00 98.00 344 ALA A N 1
ATOM 2555 C CA . ALA A 1 344 ? 11.809 14.125 -17.177 1.00 98.00 344 ALA A CA 1
ATOM 2556 C C . ALA A 1 344 ? 11.341 13.219 -16.028 1.00 98.00 344 ALA A C 1
ATOM 2558 O O . ALA A 1 344 ? 12.112 13.002 -15.095 1.00 98.00 344 ALA A O 1
ATOM 2559 N N . ALA A 1 345 ? 10.140 12.639 -16.120 1.00 98.19 345 ALA A N 1
ATOM 2560 C CA . ALA A 1 345 ? 9.623 11.697 -15.127 1.00 98.19 345 ALA A CA 1
ATOM 2561 C C . ALA A 1 345 ? 10.500 10.438 -15.040 1.00 98.19 345 ALA A C 1
ATOM 2563 O O . ALA A 1 345 ? 10.909 10.054 -13.948 1.00 98.19 345 ALA A O 1
ATOM 2564 N N . ILE A 1 346 ? 10.889 9.858 -16.181 1.00 98.00 346 ILE A N 1
ATOM 2565 C CA . ILE A 1 346 ? 11.819 8.717 -16.241 1.00 98.00 346 ILE A CA 1
ATOM 2566 C C . ILE A 1 346 ? 13.165 9.080 -15.603 1.00 98.00 346 ILE A C 1
ATOM 2568 O O . ILE A 1 346 ? 13.681 8.326 -14.782 1.00 98.00 346 ILE A O 1
ATOM 2572 N N . ALA A 1 347 ? 13.730 10.245 -15.936 1.00 98.00 347 ALA A N 1
ATOM 2573 C CA . ALA A 1 347 ? 15.014 10.673 -15.382 1.00 98.00 347 ALA A CA 1
ATOM 2574 C C . ALA A 1 347 ? 14.957 10.895 -13.858 1.00 98.00 347 ALA A C 1
ATOM 2576 O O . ALA A 1 347 ? 15.891 10.522 -13.146 1.00 98.00 347 ALA A O 1
ATOM 2577 N N . ALA A 1 348 ? 13.869 11.482 -13.353 1.00 98.06 348 ALA A N 1
ATOM 2578 C CA . ALA A 1 348 ? 13.658 11.682 -11.923 1.00 98.06 348 ALA A CA 1
ATOM 2579 C C . ALA A 1 348 ? 13.406 10.350 -11.194 1.00 98.06 348 ALA A C 1
ATOM 2581 O O . ALA A 1 348 ? 13.935 10.146 -10.104 1.00 98.06 348 ALA A O 1
ATOM 2582 N N . ALA A 1 349 ? 12.693 9.403 -11.814 1.00 98.12 349 ALA A N 1
ATOM 2583 C CA . ALA A 1 349 ? 12.521 8.050 -11.289 1.00 98.12 349 ALA A CA 1
ATOM 2584 C C . ALA A 1 349 ? 13.863 7.305 -11.188 1.00 98.12 349 ALA A C 1
ATOM 2586 O O . ALA A 1 349 ? 14.180 6.740 -10.146 1.00 98.12 349 ALA A O 1
ATOM 2587 N N . GLU A 1 350 ? 14.712 7.357 -12.220 1.00 96.94 350 GLU A N 1
ATOM 2588 C CA . GLU A 1 350 ? 16.060 6.770 -12.176 1.00 96.94 350 GLU A CA 1
ATOM 2589 C C . GLU A 1 350 ? 16.935 7.385 -11.074 1.00 96.94 350 GLU A C 1
ATOM 2591 O O . GLU A 1 350 ? 17.696 6.678 -10.407 1.00 96.94 350 GLU A O 1
ATOM 2596 N N . ALA A 1 351 ? 16.840 8.700 -10.875 1.00 96.69 351 ALA A N 1
ATOM 2597 C CA . ALA A 1 351 ? 17.570 9.401 -9.828 1.00 96.69 351 ALA A CA 1
ATOM 2598 C C . ALA A 1 351 ? 17.020 9.093 -8.425 1.00 96.69 351 ALA A C 1
ATOM 2600 O O . ALA A 1 351 ? 17.807 8.966 -7.485 1.00 96.69 351 ALA A O 1
ATOM 2601 N N . LEU A 1 352 ? 15.701 8.920 -8.280 1.00 97.50 352 LEU A N 1
ATOM 2602 C CA . LEU A 1 352 ? 15.072 8.463 -7.040 1.00 97.50 352 LEU A CA 1
ATOM 2603 C C . LEU A 1 352 ? 15.604 7.085 -6.646 1.00 97.50 352 LEU A C 1
ATOM 2605 O O . LEU A 1 352 ? 16.055 6.916 -5.518 1.00 97.50 352 LEU A O 1
ATOM 2609 N N . ARG A 1 353 ? 15.643 6.133 -7.583 1.00 95.69 353 ARG A N 1
ATOM 2610 C CA . ARG A 1 353 ? 16.179 4.783 -7.341 1.00 95.69 353 ARG A CA 1
ATOM 2611 C C . ARG A 1 353 ? 17.623 4.813 -6.836 1.00 95.69 353 ARG A C 1
ATOM 2613 O O . ARG A 1 353 ? 17.946 4.181 -5.839 1.00 95.69 353 ARG A O 1
ATOM 2620 N N . GLN A 1 354 ? 18.474 5.644 -7.443 1.00 93.94 354 GLN A N 1
ATOM 2621 C CA . GLN A 1 354 ? 19.854 5.838 -6.971 1.00 93.94 354 GLN A CA 1
ATOM 2622 C C . GLN A 1 354 ? 19.936 6.445 -5.563 1.00 93.94 354 GLN A C 1
ATOM 2624 O O . GLN A 1 354 ? 20.886 6.167 -4.832 1.00 93.94 354 GLN A O 1
ATOM 2629 N N . ALA A 1 355 ? 18.985 7.308 -5.192 1.00 93.31 355 ALA A N 1
ATOM 2630 C CA . ALA A 1 355 ? 18.919 7.879 -3.852 1.00 93.31 355 ALA A CA 1
ATOM 2631 C C . ALA A 1 355 ? 18.458 6.845 -2.810 1.00 93.31 355 ALA A C 1
ATOM 2633 O O . ALA A 1 355 ? 18.979 6.859 -1.696 1.00 93.31 355 ALA A O 1
ATOM 2634 N N . LEU A 1 356 ? 17.538 5.947 -3.183 1.00 92.06 356 LEU A N 1
ATOM 2635 C CA . LEU A 1 356 ? 17.038 4.858 -2.335 1.00 92.06 356 LEU A CA 1
ATOM 2636 C C . LEU A 1 356 ? 18.123 3.803 -2.057 1.00 92.06 356 LEU A C 1
ATOM 2638 O O . LEU A 1 356 ? 18.318 3.431 -0.904 1.00 92.06 356 LEU A O 1
ATOM 2642 N N . ASP A 1 357 ? 18.915 3.411 -3.060 1.00 85.06 357 ASP A N 1
ATOM 2643 C CA . ASP A 1 357 ? 20.031 2.455 -2.896 1.00 85.06 357 ASP A CA 1
ATOM 2644 C C . ASP A 1 357 ? 21.086 2.900 -1.859 1.00 85.06 357 ASP A C 1
ATOM 2646 O O . ASP A 1 357 ? 21.863 2.091 -1.346 1.00 85.06 357 ASP A O 1
ATOM 2650 N N . GLY A 1 358 ? 21.173 4.206 -1.593 1.00 69.94 358 GLY A N 1
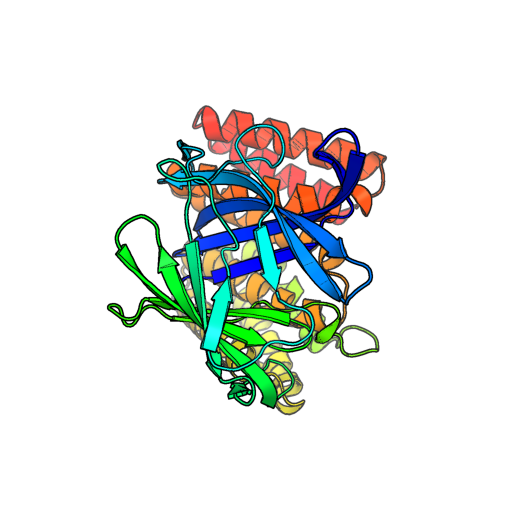ATOM 2651 C CA . GLY A 1 358 ? 22.114 4.797 -0.642 1.00 69.94 358 GLY A CA 1
ATOM 2652 C C . GLY A 1 358 ? 21.520 5.140 0.725 1.00 69.94 358 GLY A C 1
ATOM 2653 O O . GLY A 1 358 ? 22.233 5.771 1.514 1.00 69.94 358 GLY A O 1
ATOM 2654 N N . SER A 1 359 ? 20.245 4.811 0.961 1.00 70.81 359 SER A N 1
ATOM 2655 C CA . SER A 1 359 ? 19.435 5.303 2.086 1.00 70.81 359 SER A CA 1
ATOM 2656 C C . SER A 1 359 ? 19.393 4.404 3.319 1.00 70.81 359 SER A C 1
ATOM 2658 O O . SER A 1 359 ? 19.661 3.187 3.197 1.00 70.81 359 SER A O 1
#

Sequence (359 aa):
MALRHEITLLPEIKTIEWEGQQVDTVVSQFTAYGDGRVLEVARDFFAQADDGSVWYFGEDVENYVDGVLDNTDGTWLAGKDGPPGMIAPADPQVGDVYRPENIPGFVFEEVTVRSITETVDGPQGPISGAMLVEELLMDGVVEDKIFAPGYGEFMAQVVSEDELVTVSIGVPLDAVGGPVPAEVDQLATAGADLFVAAGAADWAAVTALLDSLNTAWASYRETGVPPLTADGMDVALEALAAAAGGEDAPATQQAANDLAYVGNDLRLRHEEPAAVDVDRMDIVARQIMVDAAADDEAFVLGDVRHLDALWARTFQNVDGSAASSIEGQLADLRVAAESGDYPAAIAAAEALRQALDGS

Radius of gyration: 21.44 Å; chains: 1; bounding box: 51×48×55 Å